Protein AF-A0A939WVL5-F1 (afdb_monomer_lite)

Foldseek 3Di:
DVLLLVVLLLVLLLVLLVQLLVVLLVCLLVDPDDCPCNVVSVVSNVVSSVVSSVVSVVPDDDPLVVLVVLCVVVVVVCLSNCCPPPPSVVPDDPPDPRPPPPPPVVVSVVSSVVSVVSNVCSVPPDSVVSVPDPPPDPPPLVVLLVVVVVVLVVCVVVVLDDVVVSVVLVVQSVVLVVPQDPVCNPVSVVSSVVSVVVSVVVSVVSVVVVVVVVVVVVVVVVCVVDPVSVVVVVVVVVVVVVVPDPDPPDDDDDPDDDDDDDDDFDDDDPPPDGPPDPPPPPDDPPPPDPPPPPVVPCPDPDPDPDDDDPDPDDDDDDDDDDDDDDDDDDDDDDDDDDDPPPDDDDDPVCPVVVVVVVVVVVPDD

Sequence (365 aa):
MRALAVEGLLIGGLCGCFVSAATVLALRALLHPAPAWTPVALALIPLASLTGALLALRRTPSRGACAALTEDATHAGGLLLVEGLPGADAWKRPAPVAAEVPVKIRRHLLKSVFALVALVVAFIVPASWFASAAPSVPRAFPDITADIRNEIEDIREEESLEPETIEELAEELKRIEAAADPSDPGTAIDAAERLRERVAALLELNSETLKRVVQDSDALARIANDPEAAEEFQKMLDESCAGSCPNGEERPGEEGECEEQGEVPGAGAPDRGRGDAEMSWTDPSELGESKYDDSAKELKPGKNAEEGKLGESISQEDPTAKGEAAKRSAAAIGGRSAGTSIKRTVAPRHRGTVKRFFETERKQP

Secondary structure (DSSP, 8-state):
-HHHHHHHHHHHHHHHHHHHHHHHHHHHHHS-S-GGGHHHHHHHHHHHHHHHHHHHHHHSPPHHHHHHHHHHHHT-TTHHHHTTSTTGGG--------------HHHHHHHHHHHHHHHHHHHHS-GGGT-BTBSS----HHHHHHHHHHHHHHHHHTT-S-HHHHHHHHHHHHHHHHH--TT-HHHHHHHHHHHHHHHHHHHHHHHHHHHHHHHHHHHHHHHHH-HHHHHHHHHHHHHHHHTT-------------------------TTS--TTS----------S-----GGG------S-------------PPP------------------------PPPPGGGHHHHHHHHHHHTT--

Structure (mmCIF, N/CA/C/O backbone):
data_AF-A0A939WVL5-F1
#
_entry.id   AF-A0A939WVL5-F1
#
loop_
_atom_site.group_PDB
_atom_site.id
_atom_site.type_symbol
_atom_site.label_atom_id
_atom_site.label_alt_id
_atom_site.label_comp_id
_atom_site.label_asym_id
_atom_site.label_entity_id
_atom_site.label_seq_id
_atom_site.pdbx_PDB_ins_code
_atom_site.Cartn_x
_atom_site.Cartn_y
_atom_site.Cartn_z
_atom_site.occupancy
_atom_site.B_iso_or_equiv
_atom_site.auth_seq_id
_atom_site.auth_comp_id
_atom_site.auth_asym_id
_atom_site.auth_atom_id
_atom_site.pdbx_PDB_model_num
ATOM 1 N N . MET A 1 1 ? 33.461 0.597 -36.267 1.00 67.69 1 MET A N 1
ATOM 2 C CA . MET A 1 1 ? 33.456 1.241 -34.927 1.00 67.69 1 MET A CA 1
ATOM 3 C C . MET A 1 1 ? 32.129 1.917 -34.591 1.00 67.69 1 MET A C 1
ATOM 5 O O . MET A 1 1 ? 31.544 1.528 -33.593 1.00 67.69 1 MET A O 1
ATOM 9 N N . ARG A 1 2 ? 31.600 2.848 -35.409 1.00 77.88 2 ARG A N 1
ATOM 10 C CA . ARG A 1 2 ? 30.301 3.507 -35.130 1.00 77.88 2 ARG A CA 1
ATOM 11 C C . ARG A 1 2 ? 29.142 2.516 -34.928 1.00 77.88 2 ARG A C 1
ATOM 13 O O . ARG A 1 2 ? 28.414 2.649 -33.958 1.00 77.88 2 ARG A O 1
ATOM 20 N N . ALA A 1 3 ? 29.038 1.479 -35.764 1.00 76.94 3 ALA A N 1
ATOM 21 C CA . ALA A 1 3 ? 27.996 0.453 -35.631 1.00 76.94 3 ALA A CA 1
ATOM 22 C C . ALA A 1 3 ? 28.065 -0.335 -34.304 1.00 76.94 3 ALA A C 1
ATOM 24 O O . ALA A 1 3 ? 27.040 -0.526 -33.663 1.00 76.94 3 ALA A O 1
ATOM 25 N N . LEU A 1 4 ? 29.267 -0.717 -33.847 1.00 75.25 4 LEU A N 1
ATOM 26 C CA . LEU A 1 4 ? 29.460 -1.428 -32.571 1.00 75.25 4 LEU A CA 1
ATOM 27 C C . LEU A 1 4 ? 29.152 -0.539 -31.360 1.00 75.25 4 LEU A C 1
ATOM 29 O O . LEU A 1 4 ? 28.596 -1.010 -30.373 1.00 75.25 4 LEU A O 1
ATOM 33 N N . ALA A 1 5 ? 29.478 0.754 -31.442 1.00 77.62 5 ALA A N 1
ATOM 34 C CA . ALA A 1 5 ? 29.109 1.716 -30.407 1.00 77.62 5 ALA A CA 1
ATOM 35 C C . ALA A 1 5 ? 27.584 1.904 -30.333 1.00 77.62 5 ALA A C 1
ATOM 37 O O . ALA A 1 5 ? 27.029 1.941 -29.239 1.00 77.62 5 ALA A O 1
ATOM 38 N N . VAL A 1 6 ? 26.902 1.959 -31.485 1.00 83.88 6 VAL A N 1
ATOM 39 C CA . VAL A 1 6 ? 25.432 2.016 -31.558 1.00 83.88 6 VAL A CA 1
ATOM 40 C C . VAL A 1 6 ? 24.806 0.743 -30.985 1.00 83.88 6 VAL A C 1
ATOM 42 O O . VAL A 1 6 ? 23.865 0.829 -30.204 1.00 83.88 6 VAL A O 1
ATOM 45 N N . GLU A 1 7 ? 25.341 -0.436 -31.305 1.00 83.31 7 GLU A N 1
ATOM 46 C CA . GLU A 1 7 ? 24.845 -1.700 -30.751 1.00 83.31 7 GLU A CA 1
ATOM 47 C C . GLU A 1 7 ? 25.050 -1.779 -29.230 1.00 83.31 7 GLU A C 1
ATOM 49 O O . GLU A 1 7 ? 24.129 -2.145 -28.499 1.00 83.31 7 GLU A O 1
ATOM 54 N N . GLY A 1 8 ? 26.216 -1.354 -28.737 1.00 81.56 8 GLY A N 1
ATOM 55 C CA . GLY A 1 8 ? 26.500 -1.255 -27.305 1.00 81.56 8 GLY A CA 1
ATOM 56 C C . GLY A 1 8 ? 25.570 -0.292 -26.570 1.00 81.56 8 GLY A C 1
ATOM 57 O O . GLY A 1 8 ? 25.082 -0.617 -25.489 1.00 81.56 8 GLY A O 1
ATOM 58 N N . LEU A 1 9 ? 25.275 0.860 -27.178 1.00 83.94 9 LEU A N 1
ATOM 59 C CA . LEU A 1 9 ? 24.324 1.837 -26.649 1.00 83.94 9 LEU A CA 1
ATOM 60 C C . LEU A 1 9 ? 22.905 1.253 -26.577 1.00 83.94 9 LEU A C 1
ATOM 62 O O . LEU A 1 9 ? 22.235 1.397 -25.557 1.00 83.94 9 LEU A O 1
ATOM 66 N N . LEU A 1 10 ? 22.464 0.543 -27.622 1.00 86.25 10 LEU A N 1
ATOM 67 C CA . LEU A 1 10 ? 21.150 -0.105 -27.654 1.00 86.25 10 LEU A CA 1
ATOM 68 C C . LEU A 1 10 ? 21.029 -1.203 -26.591 1.00 86.25 10 LEU A C 1
ATOM 70 O O . LEU A 1 10 ? 20.026 -1.263 -25.885 1.00 86.25 10 LEU A O 1
ATOM 74 N N . ILE A 1 11 ? 22.042 -2.062 -26.450 1.00 86.88 11 ILE A N 1
ATOM 75 C CA . ILE A 1 11 ? 22.041 -3.132 -25.441 1.00 86.88 11 ILE A CA 1
ATOM 76 C C . ILE A 1 11 ? 22.099 -2.545 -24.023 1.00 86.88 11 ILE A C 1
ATOM 78 O O . ILE A 1 11 ? 21.359 -2.996 -23.150 1.00 86.88 11 ILE A O 1
ATOM 82 N N . GLY A 1 12 ? 22.925 -1.521 -23.795 1.00 83.06 12 GLY A N 1
ATOM 83 C CA . GLY A 1 12 ? 23.000 -0.825 -22.509 1.00 83.06 12 GLY A CA 1
ATOM 84 C C . GLY A 1 12 ? 21.674 -0.169 -22.123 1.00 83.06 12 GLY A C 1
ATOM 85 O O . GLY A 1 12 ? 21.202 -0.351 -21.001 1.00 83.06 12 GLY A O 1
ATOM 86 N N . GLY A 1 13 ? 21.027 0.517 -23.070 1.00 84.25 13 GLY A N 1
ATOM 87 C CA . GLY A 1 13 ? 19.715 1.128 -22.862 1.00 84.25 13 GLY A CA 1
ATOM 88 C C . GLY A 1 13 ? 18.621 0.110 -22.545 1.00 84.25 13 GLY A C 1
ATOM 89 O O . GLY A 1 13 ? 17.826 0.338 -21.638 1.00 84.25 13 GLY A O 1
ATOM 90 N N . LEU A 1 14 ? 18.624 -1.051 -23.212 1.00 88.94 14 LEU A N 1
ATOM 91 C CA . LEU A 1 14 ? 17.709 -2.157 -22.905 1.00 88.94 14 LEU A CA 1
ATOM 92 C C . LEU A 1 14 ? 17.835 -2.624 -21.454 1.00 88.94 14 LEU A C 1
ATOM 94 O O . LEU A 1 14 ? 16.835 -2.692 -20.741 1.00 88.94 14 LEU A O 1
ATOM 98 N N . CYS A 1 15 ? 19.059 -2.932 -21.019 1.00 87.69 15 CYS A N 1
ATOM 99 C CA . CYS A 1 15 ? 19.322 -3.345 -19.643 1.00 87.69 15 CYS A CA 1
ATOM 100 C C . CYS A 1 15 ? 18.926 -2.244 -18.650 1.00 87.69 15 CYS A C 1
ATOM 102 O O . CYS A 1 15 ? 18.311 -2.543 -17.630 1.00 87.69 15 CYS A O 1
ATOM 104 N N . GLY A 1 16 ? 19.211 -0.981 -18.981 1.00 84.62 16 GLY A N 1
ATOM 105 C CA . GLY A 1 16 ? 18.796 0.183 -18.199 1.00 84.62 16 GLY A CA 1
ATOM 106 C C . GLY A 1 16 ? 17.287 0.245 -17.990 1.00 84.62 16 GLY A C 1
ATOM 107 O O . GLY A 1 16 ? 16.841 0.331 -16.853 1.00 84.62 16 GLY A O 1
ATOM 108 N N . CYS A 1 17 ? 16.493 0.115 -19.057 1.00 88.56 17 CYS A N 1
ATOM 109 C CA . CYS A 1 17 ? 15.031 0.120 -18.962 1.00 88.56 17 CYS A CA 1
ATOM 110 C C . CYS A 1 17 ? 14.493 -0.996 -18.054 1.00 88.56 17 CYS A C 1
ATOM 112 O O . CYS A 1 17 ? 13.604 -0.736 -17.248 1.00 88.56 17 CYS A O 1
ATOM 114 N N . PHE A 1 18 ? 15.037 -2.217 -18.141 1.00 89.31 18 PHE A N 1
ATOM 115 C CA . PHE A 1 18 ? 14.617 -3.324 -17.271 1.00 89.31 18 PHE A CA 1
ATOM 116 C C . PHE A 1 18 ? 14.976 -3.086 -15.803 1.00 89.31 18 PHE A C 1
ATOM 118 O O . PHE A 1 18 ? 14.138 -3.301 -14.929 1.00 89.31 18 PHE A O 1
ATOM 125 N N . VAL A 1 19 ? 16.198 -2.621 -15.528 1.00 87.50 19 VAL A N 1
ATOM 126 C CA . VAL A 1 19 ? 16.646 -2.317 -14.161 1.00 87.50 19 VAL A CA 1
ATOM 127 C C . VAL A 1 19 ? 15.842 -1.159 -13.573 1.00 87.50 19 VAL A C 1
ATOM 129 O O . VAL A 1 19 ? 15.416 -1.243 -12.422 1.00 87.50 19 VAL A O 1
ATOM 132 N N . SER A 1 20 ? 15.568 -0.114 -14.355 1.00 84.88 20 SER A N 1
ATOM 133 C CA . SER A 1 20 ? 14.712 0.997 -13.938 1.00 84.88 20 SER A CA 1
ATOM 134 C C . SER A 1 20 ? 13.284 0.534 -13.667 1.00 84.88 20 SER A C 1
ATOM 136 O O . SER A 1 20 ? 12.752 0.848 -12.609 1.00 84.88 20 SER A O 1
ATOM 138 N N . ALA A 1 21 ? 12.678 -0.259 -14.556 1.00 90.25 21 ALA A N 1
ATOM 139 C CA . ALA A 1 21 ? 11.331 -0.793 -14.351 1.00 90.25 21 ALA A CA 1
ATOM 140 C C . ALA A 1 21 ? 11.245 -1.664 -13.084 1.00 90.25 21 ALA A C 1
ATOM 142 O O . ALA A 1 21 ? 10.346 -1.473 -12.268 1.00 90.25 21 ALA A O 1
ATOM 143 N N . ALA A 1 22 ? 12.210 -2.567 -12.874 1.00 90.00 22 ALA A N 1
ATOM 144 C CA . ALA A 1 22 ? 12.272 -3.409 -11.680 1.00 90.00 22 ALA A CA 1
ATOM 145 C C . ALA A 1 22 ? 12.462 -2.584 -10.397 1.00 90.00 22 ALA A C 1
ATOM 147 O O . ALA A 1 22 ? 11.774 -2.820 -9.408 1.00 90.00 22 ALA A O 1
ATOM 148 N N . THR A 1 23 ? 13.344 -1.581 -10.429 1.00 87.50 23 THR A N 1
ATOM 149 C CA . THR A 1 23 ? 13.567 -0.657 -9.306 1.00 87.50 23 THR A CA 1
ATOM 150 C C . THR A 1 23 ? 12.305 0.146 -8.985 1.00 87.50 23 THR A C 1
ATOM 152 O O . THR A 1 23 ? 11.956 0.276 -7.816 1.00 87.50 23 THR A O 1
ATOM 155 N N . VAL A 1 24 ? 11.584 0.637 -10.002 1.00 87.44 24 VAL A N 1
ATOM 156 C CA . VAL A 1 24 ? 10.312 1.359 -9.818 1.00 87.44 24 VAL A CA 1
ATOM 157 C C . VAL A 1 24 ? 9.273 0.469 -9.147 1.00 87.44 24 VAL A C 1
ATOM 159 O O . VAL A 1 24 ? 8.624 0.904 -8.200 1.00 87.44 24 VAL A O 1
ATOM 162 N N . LEU A 1 25 ? 9.131 -0.776 -9.606 1.00 88.69 25 LEU A N 1
ATOM 163 C CA . LEU A 1 25 ? 8.199 -1.736 -9.018 1.00 88.69 25 LEU A CA 1
ATOM 164 C C . LEU A 1 25 ? 8.575 -2.088 -7.573 1.00 88.69 25 LEU A C 1
ATOM 166 O O . LEU A 1 25 ? 7.706 -2.092 -6.706 1.00 88.69 25 LEU A O 1
ATOM 170 N N . ALA A 1 26 ? 9.861 -2.322 -7.296 1.00 88.00 26 ALA A N 1
ATOM 171 C CA . ALA A 1 26 ? 10.348 -2.635 -5.954 1.00 88.00 26 ALA A CA 1
ATOM 172 C C . ALA A 1 26 ? 10.142 -1.468 -4.977 1.00 88.00 26 ALA A C 1
ATOM 174 O O . ALA A 1 26 ? 9.634 -1.671 -3.878 1.00 88.00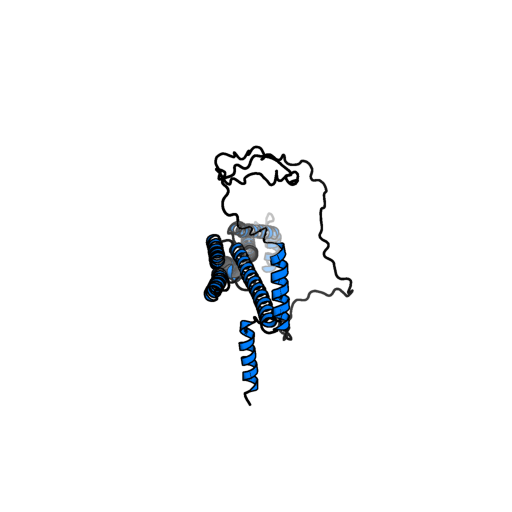 26 ALA A O 1
ATOM 175 N N . LEU A 1 27 ? 10.476 -0.239 -5.382 1.00 84.94 27 LEU A N 1
ATOM 176 C CA . LEU A 1 27 ? 10.256 0.951 -4.555 1.00 84.94 27 LEU A CA 1
ATOM 177 C C . LEU A 1 27 ? 8.765 1.195 -4.308 1.00 84.94 27 LEU A C 1
ATOM 179 O O . LEU A 1 27 ? 8.391 1.506 -3.185 1.00 84.94 27 LEU A O 1
ATOM 183 N N . ARG A 1 28 ? 7.902 0.984 -5.311 1.00 82.38 28 ARG A N 1
ATOM 184 C CA . ARG A 1 28 ? 6.439 1.053 -5.133 1.00 82.38 28 ARG A CA 1
ATOM 185 C C . ARG A 1 28 ? 5.908 0.015 -4.154 1.00 82.38 28 ARG A C 1
ATOM 187 O O . ARG A 1 28 ? 5.006 0.325 -3.384 1.00 82.38 28 ARG A O 1
ATOM 194 N N . ALA A 1 29 ? 6.452 -1.197 -4.195 1.00 84.25 29 ALA A N 1
ATOM 195 C CA . ALA A 1 29 ? 6.060 -2.260 -3.280 1.00 84.25 29 ALA A CA 1
ATOM 196 C C . ALA A 1 29 ? 6.503 -1.975 -1.835 1.00 84.25 29 ALA A C 1
ATOM 198 O O . ALA A 1 29 ? 5.796 -2.343 -0.905 1.00 84.25 29 ALA A O 1
ATOM 199 N N . LEU A 1 30 ? 7.652 -1.317 -1.644 1.00 84.94 30 LEU A N 1
ATOM 200 C CA . LEU A 1 30 ? 8.254 -1.103 -0.322 1.00 84.94 30 LEU A CA 1
ATOM 201 C C . LEU A 1 30 ? 7.900 0.244 0.329 1.00 84.94 30 LEU A C 1
ATOM 203 O O . LEU A 1 30 ? 7.921 0.343 1.551 1.00 84.94 30 LEU A O 1
ATOM 207 N N . LEU A 1 31 ? 7.615 1.287 -0.455 1.00 80.69 31 LEU A N 1
ATOM 208 C CA . LEU A 1 31 ? 7.465 2.665 0.023 1.00 80.69 31 LEU A CA 1
ATOM 209 C C . LEU A 1 31 ? 6.158 3.267 -0.528 1.00 80.69 31 LEU A C 1
ATOM 211 O O . LEU A 1 31 ? 6.122 3.822 -1.629 1.00 80.69 31 LEU A O 1
ATOM 215 N N . HIS A 1 32 ? 5.064 3.146 0.229 1.00 72.06 32 HIS A N 1
ATOM 216 C CA . HIS A 1 32 ? 3.826 3.905 -0.003 1.00 72.06 32 HIS A CA 1
ATOM 217 C C . HIS A 1 32 ? 3.930 5.305 0.636 1.00 72.06 32 HIS A C 1
ATOM 219 O O . HIS A 1 32 ? 4.347 5.390 1.786 1.00 72.06 32 HIS A O 1
ATOM 225 N N . PRO A 1 33 ? 3.439 6.386 0.003 1.00 65.19 33 PRO A N 1
ATOM 226 C CA . PRO A 1 33 ? 3.586 6.808 -1.389 1.00 65.19 33 PRO A CA 1
ATOM 227 C C . PRO A 1 33 ? 4.559 8.010 -1.496 1.00 65.19 33 PRO A C 1
ATOM 229 O O . PRO A 1 33 ? 4.562 8.868 -0.627 1.00 65.19 33 PRO A O 1
ATOM 232 N N . ALA A 1 34 ? 5.336 8.155 -2.579 1.00 57.66 34 ALA A N 1
ATOM 233 C CA . ALA A 1 34 ? 5.736 9.489 -3.074 1.00 57.66 34 ALA A CA 1
ATOM 234 C C . ALA A 1 34 ? 6.498 9.447 -4.415 1.00 57.66 34 ALA A C 1
ATOM 236 O O . ALA A 1 34 ? 7.326 8.566 -4.635 1.00 57.66 34 ALA A O 1
ATOM 237 N N . PRO A 1 35 ? 6.307 10.459 -5.283 1.00 66.81 35 PRO A N 1
ATOM 238 C CA . PRO A 1 35 ? 6.952 10.604 -6.594 1.00 66.81 35 PRO A CA 1
ATOM 239 C C . PRO A 1 35 ? 8.454 10.944 -6.550 1.00 66.81 35 PRO A C 1
ATOM 241 O O . PRO A 1 35 ? 9.099 10.950 -7.600 1.00 66.81 35 PRO A O 1
ATOM 244 N N . ALA A 1 36 ? 9.032 11.216 -5.374 1.00 80.75 36 ALA A N 1
ATOM 245 C CA . ALA A 1 36 ? 10.383 11.774 -5.240 1.00 80.75 36 ALA A CA 1
ATOM 246 C C . ALA A 1 36 ? 11.500 10.879 -5.812 1.00 80.75 36 ALA A C 1
ATOM 248 O O . ALA A 1 36 ? 12.524 11.380 -6.270 1.00 80.75 36 ALA A O 1
ATOM 249 N N . TRP A 1 37 ? 11.302 9.559 -5.842 1.00 80.81 37 TRP A N 1
ATOM 250 C CA . TRP A 1 37 ? 12.297 8.607 -6.347 1.00 80.81 37 TRP A CA 1
ATOM 251 C C . TRP A 1 37 ? 12.134 8.265 -7.837 1.00 80.81 37 TRP A C 1
ATOM 253 O O . TRP A 1 37 ? 13.024 7.652 -8.429 1.00 80.81 37 TRP A O 1
ATOM 263 N N . THR A 1 38 ? 11.046 8.697 -8.485 1.00 81.38 38 THR A N 1
ATOM 264 C CA . THR A 1 38 ? 10.855 8.508 -9.935 1.00 81.38 38 THR A CA 1
ATOM 265 C C . THR A 1 38 ? 11.968 9.125 -10.800 1.00 81.38 38 THR A C 1
ATOM 267 O O . THR A 1 38 ? 12.438 8.422 -11.701 1.00 81.38 38 THR A O 1
ATOM 270 N N . PRO A 1 39 ? 12.487 10.349 -10.539 1.00 85.88 39 PRO A N 1
ATOM 271 C CA . PRO A 1 39 ? 13.618 10.873 -11.307 1.00 85.88 39 PRO A CA 1
ATOM 272 C C . PRO A 1 39 ? 14.902 10.066 -11.080 1.00 85.88 39 PRO A C 1
ATOM 274 O O . PRO A 1 39 ? 15.666 9.864 -12.021 1.00 85.88 39 PRO A O 1
ATOM 277 N N . VAL A 1 40 ? 15.120 9.547 -9.864 1.00 86.56 40 VAL A N 1
ATOM 278 C CA . VAL A 1 40 ? 16.294 8.719 -9.537 1.00 86.56 40 VAL A CA 1
ATOM 279 C C . VAL A 1 40 ? 16.264 7.414 -10.332 1.00 86.56 40 VAL A C 1
ATOM 281 O O . VAL A 1 40 ? 17.264 7.037 -10.940 1.00 86.56 40 VAL A O 1
ATOM 284 N N . ALA A 1 41 ? 15.105 6.755 -10.406 1.00 84.12 41 ALA A N 1
ATOM 285 C CA . ALA A 1 41 ? 14.953 5.534 -11.191 1.00 84.12 41 ALA A CA 1
ATOM 286 C C . ALA A 1 41 ? 15.127 5.774 -12.704 1.00 84.12 41 ALA A C 1
ATOM 288 O O . ALA A 1 41 ? 15.702 4.932 -13.399 1.00 84.12 41 ALA A O 1
ATOM 289 N N . LEU A 1 42 ? 14.683 6.927 -13.222 1.00 85.88 42 LEU A N 1
ATOM 290 C CA . LEU A 1 42 ? 14.880 7.314 -14.625 1.00 85.88 42 LEU A CA 1
ATOM 291 C C . LEU A 1 42 ? 16.342 7.657 -14.948 1.00 85.88 42 LEU A C 1
ATOM 293 O O . LEU A 1 42 ? 16.804 7.357 -16.049 1.00 85.88 42 LEU A O 1
ATOM 297 N N . ALA A 1 43 ? 17.097 8.212 -13.995 1.00 89.06 43 ALA A N 1
ATOM 298 C CA . ALA A 1 43 ? 18.518 8.525 -14.167 1.00 89.06 43 ALA A CA 1
ATOM 299 C C . ALA A 1 43 ? 19.405 7.277 -14.370 1.00 89.06 43 ALA A C 1
ATOM 301 O O . ALA A 1 43 ? 20.493 7.377 -14.944 1.00 89.06 43 ALA A O 1
ATOM 302 N N . LEU A 1 44 ? 18.936 6.084 -13.981 1.00 83.19 44 LEU A N 1
ATOM 303 C CA . LEU A 1 44 ? 19.651 4.822 -14.218 1.00 83.19 44 LEU A CA 1
ATOM 304 C C . LEU A 1 44 ? 19.708 4.433 -15.707 1.00 83.19 44 LEU A C 1
ATOM 306 O O . LEU A 1 44 ? 20.661 3.775 -16.128 1.00 83.19 44 LEU A O 1
ATOM 310 N N . ILE A 1 45 ? 18.747 4.874 -16.528 1.00 84.88 45 ILE A N 1
ATOM 311 C CA . ILE A 1 45 ? 18.681 4.548 -17.963 1.00 84.88 45 ILE A CA 1
ATOM 312 C C . ILE A 1 45 ? 19.872 5.135 -18.748 1.00 84.88 45 ILE A C 1
ATOM 314 O O . ILE A 1 45 ? 20.577 4.365 -19.416 1.00 84.88 45 ILE A O 1
ATOM 318 N N . PRO A 1 46 ? 20.160 6.456 -18.701 1.00 87.06 46 PRO A N 1
ATOM 319 C CA . PRO A 1 46 ? 21.317 7.012 -19.402 1.00 87.06 46 PRO A CA 1
ATOM 320 C C . PRO A 1 46 ? 22.641 6.484 -18.836 1.00 87.06 46 PRO A C 1
ATOM 322 O O . PRO A 1 46 ? 23.576 6.265 -19.606 1.00 87.06 46 PRO A O 1
ATOM 325 N N . LEU A 1 47 ? 22.716 6.195 -17.531 1.00 89.69 47 LEU A N 1
ATOM 326 C CA . LEU A 1 47 ? 23.913 5.626 -16.905 1.00 89.69 47 LEU A CA 1
ATOM 327 C C . LEU A 1 47 ? 24.216 4.209 -17.426 1.00 89.69 47 LEU A C 1
ATOM 329 O O . LEU A 1 47 ? 25.352 3.905 -17.802 1.00 89.69 47 LEU A O 1
ATOM 333 N N . ALA A 1 48 ? 23.199 3.350 -17.521 1.00 82.69 48 ALA A N 1
ATOM 334 C CA . ALA A 1 48 ? 23.311 2.015 -18.113 1.00 82.69 48 ALA A CA 1
ATOM 335 C C . ALA A 1 48 ? 23.642 2.069 -19.619 1.00 82.69 48 ALA A C 1
ATOM 337 O O . ALA A 1 48 ? 24.448 1.285 -20.123 1.00 82.69 48 ALA A O 1
ATOM 338 N N . SER A 1 49 ? 23.074 3.039 -20.340 1.00 81.06 49 SER A N 1
ATOM 339 C CA . SER A 1 49 ? 23.350 3.248 -21.769 1.00 81.06 49 SER A CA 1
ATOM 340 C C . SER A 1 49 ? 24.802 3.670 -22.011 1.00 81.06 49 SER A C 1
ATOM 342 O O . SER A 1 49 ? 25.477 3.121 -22.885 1.00 81.06 49 SER A O 1
ATOM 344 N N . LEU A 1 50 ? 25.310 4.608 -21.204 1.00 87.75 50 LEU A N 1
ATOM 345 C CA . LEU A 1 50 ? 26.685 5.099 -21.286 1.00 87.75 50 LEU A CA 1
ATOM 346 C C . LEU A 1 50 ? 27.697 4.009 -20.913 1.00 87.75 50 LEU A C 1
ATOM 348 O O . LEU A 1 50 ? 28.687 3.820 -21.619 1.00 87.75 50 LEU A O 1
ATOM 352 N N . THR A 1 51 ? 27.445 3.256 -19.839 1.00 85.69 51 THR A N 1
ATOM 353 C CA . THR A 1 51 ? 28.317 2.141 -19.429 1.00 85.69 51 THR A CA 1
ATOM 354 C C . THR A 1 51 ? 28.341 1.027 -20.475 1.00 85.69 51 THR A C 1
ATOM 356 O O . THR A 1 51 ? 29.420 0.529 -20.804 1.00 85.69 51 THR A O 1
ATOM 359 N N . GLY A 1 52 ? 27.195 0.695 -21.079 1.00 80.56 52 GLY A N 1
ATOM 360 C CA . GLY A 1 52 ? 27.113 -0.232 -22.211 1.00 80.56 52 GLY A CA 1
ATOM 361 C C . GLY A 1 52 ? 27.924 0.235 -23.423 1.00 80.56 52 GLY A C 1
ATOM 362 O O . GLY A 1 52 ? 28.694 -0.546 -23.988 1.00 80.56 52 GLY A O 1
ATOM 363 N N . ALA A 1 53 ? 27.836 1.520 -23.777 1.00 83.06 53 ALA A N 1
ATOM 364 C CA . ALA A 1 53 ? 28.625 2.104 -24.860 1.00 83.06 53 ALA A CA 1
ATOM 365 C C . ALA A 1 53 ? 30.138 2.066 -24.569 1.00 83.06 53 ALA A C 1
ATOM 367 O O . ALA A 1 53 ? 30.921 1.672 -25.433 1.00 83.06 53 ALA A O 1
ATOM 368 N N . LEU A 1 54 ? 30.561 2.405 -23.346 1.00 88.56 54 LEU A N 1
ATOM 369 C CA . LEU A 1 54 ? 31.969 2.358 -22.937 1.00 88.56 54 LEU A CA 1
ATOM 370 C C . LEU A 1 54 ? 32.529 0.929 -22.934 1.00 88.56 54 LEU A C 1
ATOM 372 O O . LEU A 1 54 ? 33.649 0.705 -23.394 1.00 88.56 54 LEU A O 1
ATOM 376 N N . LEU A 1 55 ? 31.761 -0.052 -22.454 1.00 87.62 55 LEU A N 1
ATOM 377 C CA . LEU A 1 55 ? 32.163 -1.460 -22.488 1.00 87.62 55 LEU A CA 1
ATOM 378 C C . LEU A 1 55 ? 32.243 -1.992 -23.920 1.00 87.62 55 LEU A C 1
ATOM 380 O O . LEU A 1 55 ? 33.175 -2.730 -24.236 1.00 87.62 55 LEU A O 1
ATOM 384 N N . ALA A 1 56 ? 31.319 -1.594 -24.795 1.00 83.19 56 ALA A N 1
ATOM 385 C CA . ALA A 1 56 ? 31.376 -1.946 -26.208 1.00 83.19 56 ALA A CA 1
ATOM 386 C C . ALA A 1 56 ? 32.614 -1.344 -26.882 1.00 83.19 56 ALA A C 1
ATOM 388 O O . ALA A 1 56 ? 33.319 -2.064 -27.581 1.00 83.19 56 ALA A O 1
ATOM 389 N N . LEU A 1 57 ? 32.936 -0.076 -26.600 1.00 86.00 57 LEU A N 1
ATOM 390 C CA . LEU A 1 57 ? 34.162 0.582 -27.068 1.00 86.00 57 LEU A CA 1
ATOM 391 C C . LEU A 1 57 ? 35.431 -0.107 -26.552 1.00 86.00 57 LEU A C 1
ATOM 393 O O . LEU A 1 57 ? 36.405 -0.222 -27.285 1.00 86.00 57 LEU A O 1
ATOM 397 N N . ARG A 1 58 ? 35.427 -0.613 -25.313 1.00 90.25 58 ARG A N 1
ATOM 398 C CA . ARG A 1 58 ? 36.560 -1.383 -24.768 1.00 90.25 58 ARG A CA 1
ATOM 399 C C . ARG A 1 58 ? 36.686 -2.780 -25.368 1.00 90.25 58 ARG A C 1
ATOM 401 O O . ARG A 1 58 ? 37.790 -3.304 -25.448 1.00 90.25 58 ARG A O 1
ATOM 408 N N . ARG A 1 59 ? 35.568 -3.388 -25.768 1.00 86.00 59 ARG A N 1
ATOM 409 C CA . ARG A 1 59 ? 35.528 -4.717 -26.392 1.00 86.00 59 ARG A CA 1
ATOM 410 C C . ARG A 1 59 ? 35.657 -4.676 -27.910 1.00 86.00 59 ARG A C 1
ATOM 412 O O . ARG A 1 59 ? 35.719 -5.743 -28.517 1.00 86.00 59 ARG A O 1
ATOM 419 N N . THR A 1 60 ? 35.688 -3.498 -28.543 1.00 82.88 60 THR A N 1
ATOM 420 C CA . THR A 1 60 ? 35.889 -3.447 -29.991 1.00 82.88 60 THR A CA 1
ATOM 421 C C . THR A 1 60 ? 37.276 -3.993 -30.322 1.00 82.88 60 THR A C 1
ATOM 423 O O . THR A 1 60 ? 38.257 -3.452 -29.804 1.00 82.88 60 THR A O 1
ATOM 426 N N . PRO A 1 61 ? 37.381 -5.028 -31.177 1.00 86.19 61 PRO A N 1
ATOM 427 C CA . PRO A 1 61 ? 38.673 -5.515 -31.630 1.00 86.19 61 PRO A CA 1
ATOM 428 C C . PRO A 1 61 ? 39.454 -4.371 -32.277 1.00 86.19 61 PRO A C 1
ATOM 430 O O . PRO A 1 61 ? 38.869 -3.460 -32.878 1.00 86.19 61 PRO A O 1
ATOM 433 N N . SER A 1 62 ? 40.782 -4.419 -32.175 1.00 89.06 62 SER A N 1
ATOM 434 C CA . SER A 1 62 ? 41.634 -3.488 -32.912 1.00 89.06 62 SER A CA 1
ATOM 435 C C . SER A 1 62 ? 41.326 -3.579 -34.413 1.00 89.06 62 SER A C 1
ATOM 437 O O . SER A 1 62 ? 40.869 -4.611 -34.910 1.00 89.06 62 SER A O 1
ATOM 439 N N . ARG A 1 63 ? 41.582 -2.500 -35.166 1.00 82.88 63 ARG A N 1
ATOM 440 C CA . ARG A 1 63 ? 41.346 -2.488 -36.623 1.00 82.88 63 ARG A CA 1
ATOM 441 C C . ARG A 1 63 ? 42.015 -3.675 -37.327 1.00 82.88 63 ARG A C 1
ATOM 443 O O . ARG A 1 63 ? 41.400 -4.256 -38.211 1.00 82.88 63 ARG A O 1
ATOM 450 N N . GLY A 1 64 ? 43.208 -4.068 -36.875 1.00 86.31 64 GLY A N 1
ATOM 451 C CA . GLY A 1 64 ? 43.923 -5.237 -37.391 1.00 86.31 64 GLY A CA 1
ATOM 452 C C . GLY A 1 64 ? 43.207 -6.562 -37.123 1.00 86.31 64 GLY A C 1
ATOM 453 O O . GLY A 1 64 ? 43.138 -7.396 -38.015 1.00 86.31 64 GLY A O 1
ATOM 454 N N . ALA A 1 65 ? 42.601 -6.745 -35.945 1.00 88.50 65 ALA A N 1
ATOM 455 C CA . ALA A 1 65 ? 41.816 -7.945 -35.651 1.00 88.50 65 ALA A CA 1
ATOM 456 C C . ALA A 1 65 ? 40.541 -8.025 -36.510 1.00 88.50 65 ALA A C 1
ATOM 458 O O . ALA A 1 65 ? 40.191 -9.095 -36.999 1.00 88.50 65 ALA A O 1
ATOM 459 N N . CYS A 1 66 ? 39.873 -6.892 -36.750 1.00 84.81 66 CYS A N 1
ATOM 460 C CA . CYS A 1 66 ? 38.743 -6.838 -37.680 1.00 84.81 66 CYS A CA 1
ATOM 461 C C . CYS A 1 66 ? 39.177 -7.153 -39.117 1.00 84.81 66 CYS A C 1
ATOM 463 O O . CYS A 1 66 ? 38.496 -7.920 -39.794 1.00 84.81 66 CYS A O 1
ATOM 465 N N . ALA A 1 67 ? 40.307 -6.599 -39.570 1.00 85.75 67 ALA A N 1
ATOM 466 C CA . ALA A 1 67 ? 40.865 -6.899 -40.886 1.00 85.75 67 ALA A CA 1
ATOM 467 C C . ALA A 1 67 ? 41.189 -8.396 -41.016 1.00 85.75 67 ALA A C 1
ATOM 469 O O . ALA A 1 67 ? 40.721 -9.019 -41.958 1.00 85.75 67 ALA A O 1
ATOM 470 N N . ALA A 1 68 ? 41.857 -8.995 -40.023 1.00 87.69 68 ALA A N 1
ATOM 471 C CA . ALA A 1 68 ? 42.169 -10.427 -39.992 1.00 87.69 68 ALA A CA 1
ATOM 472 C C . ALA A 1 68 ? 40.921 -11.328 -40.047 1.00 87.69 68 ALA A C 1
ATOM 474 O O . ALA A 1 68 ? 40.913 -12.328 -40.754 1.00 87.69 68 ALA A O 1
ATOM 475 N N . LEU A 1 69 ? 39.848 -10.978 -39.330 1.00 85.81 69 LEU A N 1
ATOM 476 C CA . LEU A 1 69 ? 38.593 -11.742 -39.368 1.00 85.81 69 LEU A CA 1
ATOM 477 C C . LEU A 1 69 ? 37.869 -11.614 -40.713 1.00 85.81 69 LEU A C 1
ATOM 479 O O . LEU A 1 69 ? 37.265 -12.569 -41.192 1.00 85.81 69 LEU A O 1
ATOM 483 N N . THR A 1 70 ? 37.915 -10.428 -41.322 1.00 85.00 70 THR A N 1
ATOM 484 C CA . THR A 1 70 ? 37.307 -10.193 -42.641 1.00 85.00 70 THR A CA 1
ATOM 485 C C . THR A 1 70 ? 38.092 -10.928 -43.727 1.00 85.00 70 THR A C 1
ATOM 487 O O . THR A 1 70 ? 37.510 -11.493 -44.649 1.00 85.00 70 THR A O 1
ATOM 490 N N . GLU A 1 71 ? 39.412 -10.958 -43.580 1.00 88.06 71 GLU A N 1
ATOM 491 C CA . GLU A 1 71 ? 40.356 -11.683 -44.422 1.00 88.06 71 GLU A CA 1
ATOM 492 C C . GLU A 1 71 ? 40.086 -13.192 -44.402 1.00 88.06 71 GLU A C 1
ATOM 494 O O . GLU A 1 71 ? 39.947 -13.803 -45.459 1.00 88.06 71 GLU A O 1
ATOM 499 N N . ASP A 1 72 ? 39.910 -13.772 -43.211 1.00 86.31 72 ASP A N 1
ATOM 500 C CA . ASP A 1 72 ? 39.550 -15.185 -43.036 1.00 86.31 72 ASP A CA 1
ATOM 501 C C . ASP A 1 72 ? 38.197 -15.518 -43.687 1.00 86.31 72 ASP A C 1
ATOM 503 O O . ASP A 1 72 ? 38.081 -16.480 -44.443 1.00 86.31 72 ASP A O 1
ATOM 507 N N . ALA A 1 73 ? 37.187 -14.664 -43.485 1.00 84.00 73 ALA A N 1
ATOM 508 C CA . ALA A 1 73 ? 35.844 -14.872 -44.027 1.00 84.00 73 ALA A CA 1
ATOM 509 C C . ALA A 1 73 ? 35.748 -14.706 -45.555 1.00 84.00 73 ALA A C 1
ATOM 511 O O . ALA A 1 73 ? 34.867 -15.291 -46.184 1.00 84.00 73 ALA A O 1
ATOM 512 N N . THR A 1 74 ? 36.609 -13.879 -46.153 1.00 83.62 74 THR A N 1
ATOM 513 C CA . THR A 1 74 ? 36.619 -13.613 -47.603 1.00 83.62 74 THR A CA 1
ATOM 514 C C . THR A 1 74 ? 37.685 -14.411 -48.352 1.00 83.62 74 THR A C 1
ATOM 516 O O . THR A 1 74 ? 37.703 -14.381 -49.582 1.00 83.62 74 THR A O 1
ATOM 519 N N . HIS A 1 75 ? 38.552 -15.132 -47.631 1.00 84.00 75 HIS A N 1
ATOM 520 C CA . HIS A 1 75 ? 39.712 -15.848 -48.165 1.00 84.00 75 HIS A CA 1
ATOM 521 C C . HIS A 1 75 ? 40.600 -14.976 -49.077 1.00 84.00 75 HIS A C 1
ATOM 523 O O . HIS A 1 75 ? 41.105 -15.449 -50.097 1.00 84.00 75 HIS A O 1
ATOM 529 N N . ALA A 1 76 ? 40.806 -13.700 -48.736 1.00 82.44 76 ALA A N 1
ATOM 530 C CA . ALA A 1 76 ? 41.499 -12.740 -49.604 1.00 82.44 76 ALA A CA 1
ATOM 531 C C . ALA A 1 76 ? 43.049 -12.885 -49.630 1.00 82.44 76 ALA A C 1
ATOM 533 O O . ALA A 1 76 ? 43.739 -12.085 -50.261 1.00 82.44 76 ALA A O 1
ATOM 534 N N . GLY A 1 77 ? 43.618 -13.927 -49.006 1.00 85.38 77 GLY A N 1
ATOM 535 C CA . GLY A 1 77 ? 45.050 -14.252 -49.042 1.00 85.38 77 GLY A CA 1
ATOM 536 C C . GLY A 1 77 ? 45.996 -13.289 -48.301 1.00 85.38 77 GLY A C 1
ATOM 537 O O . GLY A 1 77 ? 47.169 -13.207 -48.653 1.00 85.38 77 GLY A O 1
ATOM 538 N N . GLY A 1 78 ? 45.518 -12.560 -47.297 1.00 85.81 78 GLY A N 1
ATOM 539 C CA . GLY A 1 78 ? 46.260 -11.578 -46.496 1.00 85.81 78 GLY A CA 1
ATOM 540 C C . GLY A 1 78 ? 46.210 -10.142 -47.027 1.00 85.81 78 GLY A C 1
ATOM 541 O O . GLY A 1 78 ? 46.867 -9.268 -46.461 1.00 85.81 78 GLY A O 1
ATOM 542 N N . LEU A 1 79 ? 45.452 -9.869 -48.092 1.00 83.69 79 LEU A N 1
ATOM 543 C CA . LEU A 1 79 ? 45.441 -8.563 -48.760 1.00 83.69 79 LEU A CA 1
ATOM 544 C C . LEU A 1 79 ? 44.915 -7.429 -47.861 1.00 83.69 79 LEU A C 1
ATOM 546 O O . LEU A 1 79 ? 45.490 -6.341 -47.871 1.00 83.69 79 LEU A O 1
ATOM 550 N N . LEU A 1 80 ? 43.900 -7.679 -47.028 1.00 82.75 80 LEU A N 1
ATOM 551 C CA . LEU A 1 80 ? 43.324 -6.681 -46.114 1.00 82.75 80 LEU A CA 1
ATOM 552 C C . LEU A 1 80 ? 44.255 -6.341 -44.942 1.00 82.75 80 LEU A C 1
ATOM 554 O O . LEU A 1 80 ? 44.141 -5.276 -44.338 1.00 82.75 80 LEU A O 1
ATOM 558 N N . LEU A 1 81 ? 45.190 -7.232 -44.603 1.00 86.00 81 LEU A N 1
ATOM 559 C CA . LEU A 1 81 ? 46.206 -6.971 -43.578 1.00 86.00 81 LEU A CA 1
ATOM 560 C C . LEU A 1 81 ? 47.352 -6.102 -44.112 1.00 86.00 81 LEU A C 1
ATOM 562 O O . LEU A 1 81 ? 47.988 -5.388 -43.336 1.00 86.00 81 LEU A O 1
ATOM 566 N N . VAL A 1 82 ? 47.605 -6.155 -45.423 1.00 88.00 82 VAL A N 1
ATOM 567 C CA . VAL A 1 82 ? 48.703 -5.441 -46.093 1.00 88.00 82 VAL A CA 1
ATOM 568 C C . VAL A 1 82 ? 48.281 -4.054 -46.587 1.00 88.00 82 VAL A C 1
ATOM 570 O O . VAL A 1 82 ? 49.147 -3.211 -46.794 1.00 88.00 82 VAL A O 1
ATOM 573 N N . GLU A 1 83 ? 46.978 -3.766 -46.680 1.00 83.06 83 GLU A N 1
ATOM 574 C CA . GLU A 1 83 ? 46.423 -2.474 -47.132 1.00 83.06 83 GLU A CA 1
ATOM 575 C C . GLU A 1 83 ? 46.979 -1.251 -46.365 1.00 83.06 83 GLU A C 1
ATOM 577 O O . GLU A 1 83 ? 47.027 -0.148 -46.897 1.00 83.06 83 GLU A O 1
ATOM 582 N N . GLY A 1 84 ? 47.454 -1.432 -45.127 1.00 80.44 84 GLY A N 1
ATOM 583 C CA . GLY A 1 84 ? 48.070 -0.365 -44.329 1.00 80.44 84 GLY A CA 1
ATOM 584 C C . GLY A 1 84 ? 49.583 -0.171 -44.515 1.00 80.44 84 GLY A C 1
ATOM 585 O O . GLY A 1 84 ? 50.145 0.716 -43.871 1.00 80.44 84 GLY A O 1
ATOM 586 N N . LEU A 1 85 ? 50.262 -0.998 -45.318 1.00 87.88 85 LEU A N 1
ATOM 587 C CA . LEU A 1 85 ? 51.708 -0.909 -45.539 1.00 87.88 85 LEU A CA 1
ATOM 588 C C . LEU A 1 85 ? 52.043 0.010 -46.730 1.00 87.88 85 LEU A C 1
ATOM 590 O O . LEU A 1 85 ? 51.355 -0.022 -47.751 1.00 87.88 85 LEU A O 1
ATOM 594 N N . PRO A 1 86 ? 53.126 0.809 -46.648 1.00 89.38 86 PRO A N 1
ATOM 595 C CA . PRO A 1 86 ? 53.533 1.687 -47.741 1.00 89.38 86 PRO A CA 1
ATOM 596 C C . PRO A 1 86 ? 53.833 0.879 -49.013 1.00 89.38 86 PRO A C 1
ATOM 598 O O . PRO A 1 86 ? 54.647 -0.043 -48.994 1.00 89.38 86 PRO A O 1
ATOM 601 N N . GLY A 1 87 ? 53.177 1.240 -50.121 1.00 86.06 87 GLY A N 1
ATOM 602 C CA . GLY A 1 87 ? 53.309 0.568 -51.420 1.00 86.06 87 GLY A CA 1
ATOM 603 C C . GLY A 1 87 ? 52.202 -0.440 -51.753 1.00 86.06 87 GLY A C 1
ATOM 604 O O . GLY A 1 87 ? 52.164 -0.917 -52.889 1.00 86.06 87 GLY A O 1
ATOM 605 N N . ALA A 1 88 ? 51.278 -0.724 -50.826 1.00 82.50 88 ALA A N 1
ATOM 606 C CA . ALA A 1 88 ? 50.112 -1.578 -51.083 1.00 82.50 88 ALA A CA 1
ATOM 607 C C . ALA A 1 88 ? 49.203 -1.023 -52.201 1.00 82.50 88 ALA A C 1
ATOM 609 O O . ALA A 1 88 ? 48.625 -1.784 -52.975 1.00 82.50 88 ALA A O 1
ATOM 610 N N . ASP A 1 89 ? 49.168 0.301 -52.365 1.00 80.06 89 ASP A N 1
ATOM 611 C CA . ASP A 1 89 ? 48.391 1.029 -53.379 1.00 80.06 89 ASP A CA 1
ATOM 612 C C . ASP A 1 89 ? 48.752 0.639 -54.829 1.00 80.06 89 ASP A C 1
ATOM 614 O O . ASP A 1 89 ? 47.962 0.825 -55.758 1.00 80.06 89 ASP A O 1
ATOM 618 N N . ALA A 1 90 ? 49.956 0.094 -55.049 1.00 83.88 90 ALA A N 1
ATOM 619 C CA . ALA A 1 90 ? 50.416 -0.347 -56.365 1.00 83.88 90 ALA A CA 1
ATOM 620 C C . ALA A 1 90 ? 49.739 -1.651 -56.829 1.00 83.88 90 ALA A C 1
ATOM 622 O O . ALA A 1 90 ? 49.787 -1.994 -58.016 1.00 83.88 90 ALA A O 1
ATOM 623 N N . TRP A 1 91 ? 49.098 -2.391 -55.919 1.00 77.81 91 TRP A N 1
ATOM 624 C CA . TRP A 1 91 ? 48.440 -3.658 -56.219 1.00 77.81 91 TRP A CA 1
ATOM 625 C C . TRP A 1 91 ? 47.040 -3.415 -56.792 1.00 77.81 91 TRP A C 1
ATOM 627 O O . TRP A 1 91 ? 46.024 -3.476 -56.109 1.00 77.81 91 TRP A O 1
ATOM 637 N N . LYS A 1 92 ? 46.979 -3.161 -58.103 1.00 66.62 92 LYS A N 1
ATOM 638 C CA . LYS A 1 92 ? 45.725 -3.045 -58.861 1.00 66.62 92 LYS A CA 1
ATOM 639 C C . LYS A 1 92 ? 45.055 -4.414 -59.023 1.00 66.62 92 LYS A C 1
ATOM 641 O O . LYS A 1 92 ? 45.196 -5.061 -60.058 1.00 66.62 92 LYS A O 1
ATOM 646 N N . ARG A 1 93 ? 44.298 -4.864 -58.025 1.00 62.22 93 ARG A N 1
ATOM 647 C CA . ARG A 1 93 ? 43.241 -5.868 -58.227 1.00 62.22 93 ARG A CA 1
ATOM 648 C C . ARG A 1 93 ? 41.884 -5.221 -57.965 1.00 62.22 93 ARG A C 1
ATOM 650 O O . ARG A 1 93 ? 41.799 -4.365 -57.088 1.00 62.22 93 ARG A O 1
ATOM 657 N N . PRO A 1 94 ? 40.824 -5.601 -58.700 1.00 66.44 94 PRO A N 1
ATOM 658 C CA . PRO A 1 94 ? 39.474 -5.234 -58.302 1.00 66.44 94 PRO A CA 1
ATOM 659 C C . PRO A 1 94 ? 39.235 -5.861 -56.928 1.00 66.44 94 PRO A C 1
ATOM 661 O O . PRO A 1 94 ? 39.172 -7.085 -56.811 1.00 66.44 94 PRO A O 1
ATOM 664 N N . ALA A 1 95 ? 39.205 -5.032 -55.882 1.00 62.56 95 ALA A N 1
ATOM 665 C CA . ALA A 1 95 ? 38.900 -5.500 -54.541 1.00 62.56 95 ALA A CA 1
ATOM 666 C C . ALA A 1 95 ? 37.547 -6.227 -54.603 1.00 62.56 95 ALA A C 1
ATOM 668 O O . ALA A 1 95 ? 36.600 -5.669 -55.173 1.00 62.56 95 ALA A O 1
ATOM 669 N N . PRO A 1 96 ? 37.439 -7.470 -54.099 1.00 67.25 96 PRO A N 1
ATOM 670 C CA . PRO A 1 96 ? 36.141 -8.116 -53.996 1.00 67.25 96 PRO A CA 1
ATOM 671 C C . PRO A 1 96 ? 35.221 -7.175 -53.218 1.00 67.25 96 PRO A C 1
ATOM 673 O O . PRO A 1 96 ? 35.613 -6.645 -52.178 1.00 67.25 96 PRO A O 1
ATOM 676 N N . VAL A 1 97 ? 34.029 -6.910 -53.763 1.00 71.81 97 VAL A N 1
ATOM 677 C CA . VAL A 1 97 ? 33.038 -6.047 -53.112 1.00 71.81 97 VAL A CA 1
ATOM 678 C C . VAL A 1 97 ? 32.801 -6.630 -51.728 1.00 71.81 97 VAL A C 1
ATOM 680 O O . VAL A 1 97 ? 32.313 -7.755 -51.612 1.00 71.81 97 VAL A O 1
ATOM 683 N N . ALA A 1 98 ? 33.224 -5.900 -50.695 1.00 65.81 98 ALA A N 1
ATOM 684 C CA . ALA A 1 98 ? 33.079 -6.343 -49.321 1.00 65.81 98 ALA A CA 1
ATOM 685 C C . ALA A 1 98 ? 31.605 -6.682 -49.101 1.00 65.81 98 ALA A C 1
ATOM 687 O O . ALA A 1 98 ? 30.737 -5.827 -49.289 1.00 65.81 98 ALA A O 1
ATOM 688 N N . ALA A 1 99 ? 31.325 -7.942 -48.765 1.00 69.25 99 ALA A N 1
ATOM 689 C CA . ALA A 1 99 ? 29.971 -8.364 -48.471 1.00 69.25 99 ALA A CA 1
ATOM 690 C C . ALA A 1 99 ? 29.438 -7.463 -47.353 1.00 69.25 99 ALA A C 1
ATOM 692 O O . ALA A 1 99 ? 30.035 -7.383 -46.275 1.00 69.25 99 ALA A O 1
ATOM 693 N N . GLU A 1 100 ? 28.348 -6.744 -47.623 1.00 74.06 100 GLU A N 1
ATOM 694 C CA . GLU A 1 100 ? 27.700 -5.927 -46.608 1.00 74.06 100 GLU A CA 1
ATOM 695 C C . GLU A 1 100 ? 27.318 -6.847 -45.454 1.00 74.06 100 GLU A C 1
ATOM 697 O O . GLU A 1 100 ? 26.485 -7.738 -45.609 1.00 74.06 100 GLU A O 1
ATOM 702 N N . VAL A 1 101 ? 27.953 -6.672 -44.294 1.00 70.81 101 VAL A N 1
ATOM 703 C CA . VAL A 1 101 ? 27.572 -7.419 -43.098 1.00 70.81 101 VAL A CA 1
ATOM 704 C C . VAL A 1 101 ? 26.190 -6.908 -42.706 1.00 70.81 101 VAL A C 1
ATOM 706 O O . VAL A 1 101 ? 26.078 -5.749 -42.289 1.00 70.81 101 VAL A O 1
ATOM 709 N N . PRO A 1 102 ? 25.121 -7.719 -42.827 1.00 73.88 102 PRO A N 1
ATOM 710 C CA . PRO A 1 102 ? 23.786 -7.243 -42.532 1.00 73.88 102 PRO A CA 1
ATOM 711 C C . PRO A 1 102 ? 23.702 -7.015 -41.027 1.00 73.88 102 PRO A C 1
ATOM 713 O O . PRO A 1 102 ? 23.579 -7.955 -40.236 1.00 73.88 102 PRO A O 1
ATOM 716 N N . VAL A 1 103 ? 23.777 -5.752 -40.611 1.00 72.81 103 VAL A N 1
ATOM 717 C CA . VAL A 1 103 ? 23.544 -5.384 -39.219 1.00 72.81 103 VAL A CA 1
ATOM 718 C C . VAL A 1 103 ? 22.088 -5.730 -38.927 1.00 72.81 103 VAL A C 1
ATOM 720 O O . VAL A 1 103 ? 21.162 -5.138 -39.482 1.00 72.81 103 VAL A O 1
ATOM 723 N N . LYS A 1 104 ? 21.855 -6.728 -38.068 1.00 79.81 104 LYS A N 1
ATOM 724 C CA . LYS A 1 104 ? 20.508 -7.228 -37.740 1.00 79.81 104 LYS A CA 1
ATOM 725 C C . LYS A 1 104 ? 19.769 -6.282 -36.780 1.00 79.81 104 LYS A C 1
ATOM 727 O O . LYS A 1 104 ? 19.204 -6.728 -35.782 1.00 79.81 104 LYS A O 1
ATOM 732 N N . ILE A 1 105 ? 19.711 -4.985 -37.104 1.00 81.62 105 ILE A N 1
ATOM 733 C CA . ILE A 1 105 ? 19.083 -3.910 -36.308 1.00 81.62 105 ILE A CA 1
ATOM 734 C C . ILE A 1 105 ? 17.643 -4.278 -35.923 1.00 81.62 105 ILE A C 1
ATOM 736 O O . ILE A 1 105 ? 17.214 -4.052 -34.792 1.00 81.62 105 ILE A O 1
ATOM 740 N N . ARG A 1 106 ? 16.916 -4.954 -36.826 1.00 84.75 106 ARG A N 1
ATOM 741 C CA . ARG A 1 106 ? 15.522 -5.374 -36.619 1.00 84.75 106 ARG A CA 1
ATOM 742 C C . ARG A 1 106 ? 15.306 -6.208 -35.349 1.00 84.75 106 ARG A C 1
ATOM 744 O O . ARG A 1 106 ? 14.275 -6.059 -34.701 1.00 84.75 106 ARG A O 1
ATOM 751 N N . ARG A 1 107 ? 16.264 -7.059 -34.958 1.00 84.31 107 ARG A N 1
ATOM 752 C CA . ARG A 1 107 ? 16.142 -7.873 -33.731 1.00 84.31 107 ARG A CA 1
ATOM 753 C C . ARG A 1 107 ? 16.290 -7.036 -32.460 1.00 84.31 107 ARG A C 1
ATOM 755 O O . ARG A 1 107 ? 15.675 -7.366 -31.451 1.00 84.31 107 ARG A O 1
ATOM 762 N N . HIS A 1 108 ? 17.084 -5.970 -32.504 1.00 83.81 108 HIS A N 1
ATOM 763 C CA . HIS A 1 108 ? 17.277 -5.074 -31.364 1.00 83.81 108 HIS A CA 1
ATOM 764 C C . HIS A 1 108 ? 16.100 -4.108 -31.211 1.00 83.81 108 HIS A C 1
ATOM 766 O O . HIS A 1 108 ? 15.680 -3.863 -30.086 1.00 83.81 108 HIS A O 1
ATOM 772 N N . LEU A 1 109 ? 15.499 -3.673 -32.326 1.00 86.06 109 LEU A N 1
ATOM 773 C CA . LEU A 1 109 ? 14.281 -2.854 -32.321 1.00 86.06 109 LEU A CA 1
ATOM 774 C C . LEU A 1 109 ? 13.107 -3.548 -31.617 1.00 86.06 109 LEU A C 1
ATOM 776 O O . LEU A 1 109 ? 12.418 -2.937 -30.806 1.00 86.06 109 LEU A O 1
ATOM 780 N N . LEU A 1 110 ? 12.892 -4.842 -31.875 1.00 90.88 110 LEU A N 1
ATOM 781 C CA . LEU A 1 110 ? 11.813 -5.577 -31.206 1.00 90.88 110 LEU A CA 1
ATOM 782 C C . LEU A 1 110 ? 12.043 -5.662 -29.687 1.00 90.88 110 LEU A C 1
ATOM 784 O O . LEU A 1 110 ? 11.116 -5.485 -28.900 1.00 90.88 110 LEU A O 1
ATOM 788 N N . LYS A 1 111 ? 13.297 -5.876 -29.269 1.00 90.00 111 LYS A N 1
ATOM 789 C CA . LYS A 1 111 ? 13.671 -5.897 -27.849 1.00 90.00 111 LYS A CA 1
ATOM 790 C C . LYS A 1 111 ? 13.480 -4.528 -27.194 1.00 90.00 111 LYS A C 1
ATOM 792 O O . LYS A 1 111 ? 13.038 -4.479 -26.051 1.00 90.00 111 LYS A O 1
ATOM 797 N N . SER A 1 112 ? 13.775 -3.430 -27.900 1.00 86.25 112 SER A N 1
ATOM 798 C CA . SER A 1 112 ? 13.616 -2.075 -27.348 1.00 86.25 112 SER A CA 1
ATOM 799 C C . SER A 1 112 ? 12.163 -1.705 -27.157 1.00 86.25 112 SER A C 1
ATOM 801 O O . SER A 1 112 ? 11.826 -1.118 -26.134 1.00 86.25 112 SER A O 1
ATOM 803 N N . VAL A 1 113 ? 11.295 -2.127 -28.078 1.00 91.56 113 VAL A N 1
ATOM 804 C CA . VAL A 1 113 ? 9.847 -1.983 -27.904 1.00 91.56 113 VAL A CA 1
ATOM 805 C C . VAL A 1 113 ? 9.387 -2.731 -26.653 1.00 91.56 113 VAL A C 1
ATOM 807 O O . VAL A 1 113 ? 8.706 -2.144 -25.821 1.00 91.56 113 VAL A O 1
ATOM 810 N N . PHE A 1 114 ? 9.812 -3.983 -26.458 1.00 93.56 114 PHE A N 1
ATOM 811 C CA . PHE A 1 114 ? 9.415 -4.762 -25.281 1.00 93.56 114 PHE A CA 1
ATOM 812 C C . PHE A 1 114 ? 9.908 -4.148 -23.958 1.00 93.56 114 PHE A C 1
ATOM 814 O O . PHE A 1 114 ? 9.145 -4.063 -22.999 1.00 93.56 114 PHE A O 1
ATOM 821 N N . ALA A 1 115 ? 11.154 -3.665 -23.906 1.00 91.69 115 ALA A N 1
ATOM 822 C CA . ALA A 1 115 ? 11.693 -2.999 -22.719 1.00 91.69 115 ALA A CA 1
ATOM 823 C C . ALA A 1 115 ? 10.961 -1.681 -22.400 1.00 91.69 115 ALA A C 1
ATOM 825 O O . ALA A 1 115 ? 10.716 -1.376 -21.234 1.00 91.69 115 ALA A O 1
ATOM 826 N N . LEU A 1 116 ? 10.575 -0.918 -23.429 1.00 91.06 116 LEU A N 1
ATOM 827 C CA . LEU A 1 116 ? 9.796 0.309 -23.265 1.00 91.06 116 LEU A CA 1
ATOM 828 C C . LEU A 1 116 ? 8.375 0.006 -22.776 1.00 91.06 116 LEU A C 1
ATOM 830 O O . LEU A 1 116 ? 7.894 0.675 -21.868 1.00 91.06 116 LEU A O 1
ATOM 834 N N . VAL A 1 117 ? 7.732 -1.039 -23.308 1.00 95.12 117 VAL A N 1
ATOM 835 C CA . VAL A 1 117 ? 6.427 -1.509 -22.817 1.00 95.12 117 VAL A CA 1
ATOM 836 C C . VAL A 1 117 ? 6.518 -1.924 -21.350 1.00 95.12 117 VAL A C 1
ATOM 838 O O . VAL A 1 117 ? 5.680 -1.503 -20.561 1.00 95.12 117 VAL A O 1
ATOM 841 N N . ALA A 1 118 ? 7.547 -2.677 -20.951 1.00 91.81 118 ALA A N 1
ATOM 842 C CA . ALA A 1 118 ? 7.746 -3.063 -19.553 1.00 91.81 118 ALA A CA 1
ATOM 843 C C . ALA A 1 118 ? 7.901 -1.843 -18.625 1.00 91.81 118 ALA A C 1
ATOM 845 O O . ALA A 1 118 ? 7.313 -1.814 -17.545 1.00 91.81 118 ALA A O 1
ATOM 846 N N . LEU A 1 119 ? 8.636 -0.816 -19.065 1.00 89.69 119 LEU A N 1
ATOM 847 C CA . LEU A 1 119 ? 8.773 0.442 -18.331 1.00 89.69 119 LEU A CA 1
ATOM 848 C C . LEU A 1 119 ? 7.422 1.160 -18.195 1.00 89.69 119 LEU A C 1
ATOM 850 O O . LEU A 1 119 ? 7.042 1.539 -17.093 1.00 89.69 119 LEU A O 1
ATOM 854 N N . VAL A 1 120 ? 6.670 1.303 -19.289 1.00 93.06 120 VAL A N 1
ATOM 855 C CA . VAL A 1 120 ? 5.342 1.940 -19.280 1.00 93.06 120 VAL A CA 1
ATOM 856 C C . VAL A 1 120 ? 4.375 1.183 -18.368 1.00 93.06 120 VAL A C 1
ATOM 858 O O . VAL A 1 120 ? 3.703 1.801 -17.546 1.00 93.06 120 VAL A O 1
ATOM 861 N N . VAL A 1 121 ? 4.349 -0.149 -18.446 1.00 93.56 121 VAL A N 1
ATOM 862 C CA . VAL A 1 121 ? 3.536 -0.993 -17.559 1.00 93.56 121 VAL A CA 1
ATOM 863 C C . VAL A 1 121 ? 3.929 -0.770 -16.099 1.00 93.56 121 VAL A C 1
ATOM 865 O O . VAL A 1 121 ? 3.046 -0.564 -15.275 1.00 93.56 121 VAL A O 1
ATOM 868 N N . ALA A 1 122 ? 5.222 -0.702 -15.768 1.00 89.25 122 ALA A N 1
ATOM 869 C CA . ALA A 1 122 ? 5.665 -0.423 -14.400 1.00 89.25 122 ALA A CA 1
ATOM 870 C C . ALA A 1 122 ? 5.148 0.923 -13.855 1.00 89.25 122 ALA A C 1
ATOM 872 O O . ALA A 1 122 ? 4.892 1.030 -12.655 1.00 89.25 122 ALA A O 1
ATOM 873 N N . PHE A 1 123 ? 4.952 1.927 -14.720 1.00 86.94 123 PHE A N 1
ATOM 874 C CA . PHE A 1 123 ? 4.351 3.213 -14.349 1.00 86.94 123 PHE A CA 1
ATOM 875 C C . PHE A 1 123 ? 2.820 3.168 -14.251 1.00 86.94 123 PHE A C 1
ATOM 877 O O . PHE A 1 123 ? 2.279 3.812 -13.349 1.00 86.94 123 PHE A O 1
ATOM 884 N N . ILE A 1 124 ? 2.146 2.406 -15.120 1.00 92.56 124 ILE A N 1
ATOM 885 C CA . ILE A 1 124 ? 0.677 2.293 -15.170 1.00 92.56 124 ILE A CA 1
ATOM 886 C C . ILE A 1 124 ? 0.121 1.395 -14.063 1.00 92.56 124 ILE A C 1
ATOM 888 O O . ILE A 1 124 ? -0.969 1.675 -13.570 1.00 92.56 124 ILE A O 1
ATOM 892 N N . VAL A 1 125 ? 0.831 0.328 -13.672 1.00 88.12 125 VAL A N 1
ATOM 893 C CA . VAL A 1 125 ? 0.325 -0.617 -12.665 1.00 88.12 125 VAL A CA 1
ATOM 894 C C . VAL A 1 125 ? 0.029 0.138 -11.360 1.00 88.12 125 VAL A C 1
ATOM 896 O O . VAL A 1 125 ? 0.951 0.726 -10.779 1.00 88.12 125 VAL A O 1
ATOM 899 N N . PRO A 1 126 ? -1.238 0.144 -10.898 1.00 84.06 126 PRO A N 1
ATOM 900 C CA . PRO A 1 126 ? -1.623 0.809 -9.662 1.00 84.06 126 PRO A CA 1
ATOM 901 C C . PRO A 1 126 ? -0.854 0.236 -8.473 1.00 84.06 126 PRO A C 1
ATOM 903 O O . PRO A 1 126 ? -0.694 -0.978 -8.360 1.00 84.06 126 PRO A O 1
ATOM 906 N N . ALA A 1 127 ? -0.424 1.094 -7.544 1.00 76.56 127 ALA A N 1
ATOM 907 C CA . ALA A 1 127 ? 0.239 0.643 -6.315 1.00 76.56 127 ALA A CA 1
ATOM 908 C C . ALA A 1 127 ? -0.635 -0.345 -5.512 1.00 76.56 127 ALA A C 1
ATOM 910 O O . ALA A 1 127 ? -0.111 -1.266 -4.890 1.00 76.56 127 ALA A O 1
ATOM 911 N N . SER A 1 128 ? -1.964 -0.225 -5.626 1.00 76.50 128 SER A N 1
ATOM 912 C CA . SER A 1 128 ? -2.939 -1.124 -5.002 1.00 76.50 128 SER A CA 1
ATOM 913 C C . SER A 1 128 ? -2.827 -2.585 -5.447 1.00 76.50 128 SER A C 1
ATOM 915 O O . SER A 1 128 ? -3.230 -3.469 -4.701 1.00 76.50 128 SER A O 1
ATOM 917 N N . TRP A 1 129 ? -2.250 -2.872 -6.620 1.00 80.81 129 TRP A N 1
ATOM 918 C CA . TRP A 1 129 ? -2.036 -4.252 -7.075 1.00 80.81 129 TRP A CA 1
ATOM 919 C C . TRP A 1 129 ? -0.909 -4.954 -6.309 1.00 80.81 129 TRP A C 1
ATOM 921 O O . TRP A 1 129 ? -0.928 -6.175 -6.172 1.00 80.81 129 TRP A O 1
ATOM 931 N N . PHE A 1 130 ? 0.067 -4.195 -5.802 1.00 73.50 130 PHE A N 1
ATOM 932 C CA . PHE A 1 130 ? 1.173 -4.723 -4.998 1.00 73.50 130 PHE A CA 1
ATOM 933 C C . PHE A 1 130 ? 0.880 -4.710 -3.499 1.00 73.50 130 PHE A C 1
ATOM 935 O O . PHE A 1 130 ? 1.581 -5.379 -2.747 1.00 73.50 130 PHE A O 1
ATOM 942 N N . ALA A 1 131 ? -0.197 -4.050 -3.069 1.00 68.56 131 ALA A N 1
ATOM 943 C CA . ALA A 1 131 ? -0.715 -4.113 -1.701 1.00 68.56 131 ALA A CA 1
ATOM 944 C C . ALA A 1 131 ? -1.383 -5.470 -1.368 1.00 68.56 131 ALA A C 1
ATOM 946 O O . ALA A 1 131 ? -2.202 -5.574 -0.455 1.00 68.56 131 ALA A O 1
ATOM 947 N N . SER A 1 132 ? -1.062 -6.528 -2.118 1.00 59.28 132 SER A N 1
ATOM 948 C CA . SER A 1 132 ? -1.621 -7.855 -1.908 1.00 59.28 132 SER A CA 1
ATOM 949 C C . SER A 1 132 ? -0.950 -8.511 -0.698 1.00 59.28 132 SER A C 1
ATOM 951 O O . SER A 1 132 ? 0.198 -8.943 -0.786 1.00 59.28 132 SER A O 1
ATOM 953 N N . ALA A 1 133 ? -1.728 -8.629 0.384 1.00 51.03 133 ALA A N 1
ATOM 954 C CA . ALA A 1 133 ? -1.459 -9.312 1.657 1.00 51.03 133 ALA A CA 1
ATOM 955 C C . ALA A 1 133 ? -0.993 -8.461 2.855 1.00 51.03 133 ALA A C 1
ATOM 957 O O . ALA A 1 133 ? -0.433 -9.012 3.802 1.00 51.03 133 ALA A O 1
ATOM 958 N N . ALA A 1 134 ? -1.337 -7.170 2.914 1.00 50.59 134 ALA A N 1
ATOM 959 C CA . ALA A 1 134 ? -1.780 -6.677 4.220 1.00 50.59 134 ALA A CA 1
ATOM 960 C C . ALA A 1 134 ? -3.126 -7.374 4.516 1.00 50.59 134 ALA A C 1
ATOM 962 O O . ALA A 1 134 ? -3.968 -7.432 3.610 1.00 50.59 134 ALA A O 1
ATOM 963 N N . PRO A 1 135 ? -3.314 -8.001 5.695 1.00 49.19 135 PRO A N 1
ATOM 964 C CA . PRO A 1 135 ? -4.573 -8.654 6.038 1.00 49.19 135 PRO A CA 1
ATOM 965 C C . PRO A 1 135 ? -5.714 -7.668 5.796 1.00 49.19 135 PRO A C 1
ATOM 967 O O . PRO A 1 135 ? -5.567 -6.495 6.122 1.00 49.19 135 PRO A O 1
ATOM 970 N N . SER A 1 136 ? -6.765 -8.165 5.133 1.00 48.28 136 SER A N 1
ATOM 971 C CA . SER A 1 136 ? -8.062 -7.527 4.872 1.00 48.28 136 SER A CA 1
ATOM 972 C C . SER A 1 136 ? -8.180 -6.113 5.427 1.00 48.28 136 SER A C 1
ATOM 974 O O . SER A 1 136 ? -8.193 -5.976 6.648 1.00 48.28 136 SER A O 1
ATOM 976 N N . VAL A 1 137 ? -8.284 -5.133 4.516 1.00 50.78 137 VAL A N 1
ATOM 977 C CA . VAL A 1 137 ? -8.830 -3.779 4.718 1.00 50.78 137 VAL A CA 1
ATOM 978 C C . VAL A 1 137 ? -9.243 -3.586 6.178 1.00 50.78 137 VAL A C 1
ATOM 980 O O . VAL A 1 137 ? -10.262 -4.184 6.547 1.00 50.78 137 VAL A O 1
ATOM 983 N N . PRO A 1 138 ? -8.464 -2.864 7.018 1.00 56.59 138 PRO A N 1
ATOM 984 C CA . PRO A 1 138 ? -8.942 -2.527 8.353 1.00 56.59 138 PRO A CA 1
ATOM 985 C C . PRO A 1 138 ? -10.364 -2.027 8.156 1.00 56.59 138 PRO A C 1
ATOM 987 O O . PRO A 1 138 ? -10.566 -1.194 7.264 1.00 56.59 138 PRO A O 1
ATOM 990 N N . ARG A 1 139 ? -11.335 -2.667 8.835 1.00 60.97 139 ARG A N 1
ATOM 991 C CA . ARG A 1 139 ? -12.763 -2.338 8.705 1.00 60.97 139 ARG A CA 1
ATOM 992 C C . ARG A 1 139 ? -12.847 -0.835 8.554 1.00 60.97 139 ARG A C 1
ATOM 994 O O . ARG A 1 139 ? -12.211 -0.134 9.344 1.00 60.97 139 ARG A O 1
ATOM 1001 N N . ALA A 1 140 ? -13.506 -0.375 7.491 1.00 77.81 140 ALA A N 1
ATOM 1002 C CA . ALA A 1 140 ? -13.503 1.043 7.193 1.00 77.81 140 ALA A CA 1
ATOM 1003 C C . ALA A 1 140 ? -13.916 1.751 8.485 1.00 77.81 140 ALA A C 1
ATOM 1005 O O . ALA A 1 140 ? -14.883 1.331 9.109 1.00 77.81 140 ALA A O 1
ATOM 1006 N N . PHE A 1 141 ? -13.149 2.744 8.931 1.00 86.38 141 PHE A N 1
ATOM 1007 C CA . PHE A 1 141 ? -13.437 3.482 10.163 1.00 86.38 141 PHE A CA 1
ATOM 1008 C C . PHE A 1 141 ? -14.946 3.805 10.343 1.00 86.38 141 PHE A C 1
ATOM 1010 O O . PHE A 1 141 ? -15.453 3.571 11.440 1.00 86.38 141 PHE A O 1
ATOM 1017 N N . PRO A 1 142 ? -15.703 4.169 9.279 1.00 88.94 142 PRO A N 1
ATOM 1018 C CA . PRO A 1 142 ? -17.162 4.304 9.345 1.00 88.94 142 PRO A CA 1
ATOM 1019 C C . PRO A 1 142 ? -17.940 3.067 9.823 1.00 88.94 142 PRO A C 1
ATOM 1021 O O . PRO A 1 142 ? -18.934 3.214 10.521 1.00 88.94 142 PRO A O 1
ATOM 1024 N N . ASP A 1 143 ? -17.516 1.853 9.465 1.00 90.94 143 ASP A N 1
ATOM 1025 C CA . ASP A 1 143 ? -18.157 0.610 9.908 1.00 90.94 143 ASP A CA 1
ATOM 1026 C C . ASP A 1 143 ? -17.946 0.397 11.415 1.00 90.94 143 ASP A C 1
ATOM 1028 O O . ASP A 1 143 ? -18.851 -0.049 12.115 1.00 90.94 143 ASP A O 1
ATOM 1032 N N . ILE A 1 144 ? -16.757 0.732 11.934 1.00 91.19 144 ILE A N 1
ATOM 1033 C CA . ILE A 1 144 ? -16.445 0.603 13.366 1.00 91.19 144 ILE A CA 1
ATOM 1034 C C . ILE A 1 144 ? -17.248 1.621 14.178 1.00 91.19 144 ILE A C 1
ATOM 1036 O O . ILE A 1 144 ? -17.836 1.258 15.196 1.00 91.19 144 ILE A O 1
ATOM 1040 N N . THR A 1 145 ? -17.309 2.881 13.738 1.00 93.44 145 THR A N 1
ATOM 1041 C CA . THR A 1 145 ? -18.080 3.898 14.466 1.00 93.44 145 THR A CA 1
ATOM 1042 C C . THR A 1 145 ? -19.584 3.663 14.358 1.00 93.44 145 THR A C 1
ATOM 1044 O O . THR A 1 145 ? -20.298 3.919 15.325 1.00 93.44 145 THR A O 1
ATOM 1047 N N . ALA A 1 146 ? -20.072 3.100 13.246 1.00 95.00 146 ALA A N 1
ATOM 1048 C CA . ALA A 1 146 ? -21.455 2.645 13.124 1.00 95.00 146 ALA A CA 1
ATOM 1049 C C . ALA A 1 146 ? -21.778 1.502 14.103 1.00 95.00 146 ALA A C 1
ATOM 1051 O O . ALA A 1 146 ? -22.804 1.566 14.776 1.00 95.00 146 ALA A O 1
ATOM 1052 N N . ASP A 1 147 ? -20.900 0.498 14.232 1.00 94.88 147 ASP A N 1
ATOM 1053 C CA . ASP A 1 147 ? -21.056 -0.588 15.213 1.00 94.88 147 ASP A CA 1
ATOM 1054 C C . ASP A 1 147 ? -21.152 -0.027 16.649 1.00 94.88 147 ASP A C 1
ATOM 1056 O O . ASP A 1 147 ? -22.051 -0.409 17.395 1.00 94.88 147 ASP A O 1
ATOM 1060 N N . ILE A 1 148 ? -20.263 0.904 17.027 1.00 95.44 148 ILE A N 1
ATOM 1061 C CA . ILE A 1 148 ? -20.253 1.517 18.371 1.00 95.44 148 ILE A CA 1
ATOM 1062 C C . ILE A 1 148 ? -21.494 2.386 18.594 1.00 95.44 148 ILE A C 1
ATOM 1064 O O . ILE A 1 148 ? -22.082 2.354 19.670 1.00 95.44 148 ILE A O 1
ATOM 1068 N N . ARG A 1 149 ? -21.924 3.151 17.586 1.00 97.50 149 ARG A N 1
ATOM 1069 C CA . ARG A 1 149 ? -23.134 3.976 17.670 1.00 97.50 149 ARG A CA 1
ATOM 1070 C C . ARG A 1 149 ? -24.373 3.128 17.937 1.00 97.50 149 ARG A C 1
ATOM 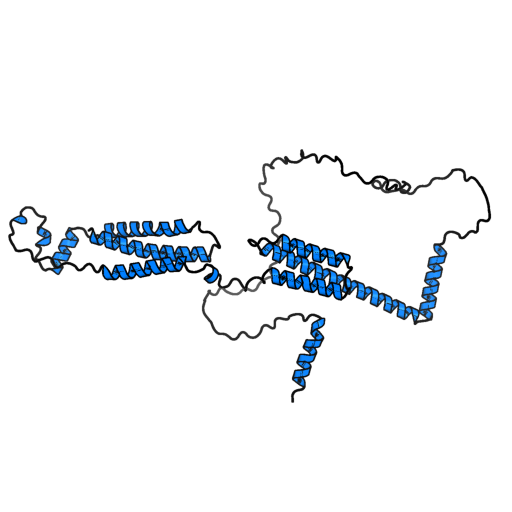1072 O O . ARG A 1 149 ? -25.150 3.482 18.814 1.00 97.50 149 ARG A O 1
ATOM 1079 N N . ASN A 1 150 ? -24.519 2.017 17.217 1.00 96.88 150 ASN A N 1
ATOM 1080 C CA . ASN A 1 150 ? -25.618 1.080 17.438 1.00 96.88 150 ASN A CA 1
ATOM 1081 C C . ASN A 1 150 ? -25.539 0.465 18.844 1.00 96.88 150 ASN A C 1
ATOM 1083 O O . ASN A 1 150 ? -26.555 0.352 19.510 1.00 96.88 150 ASN A O 1
ATOM 1087 N N . GLU A 1 151 ? -24.338 0.131 19.330 1.00 95.88 151 GLU A N 1
ATOM 1088 C CA . GLU A 1 151 ? -24.145 -0.378 20.696 1.00 95.88 151 GLU A CA 1
ATOM 1089 C C . GLU A 1 151 ? -24.559 0.664 21.758 1.00 95.88 151 GLU A C 1
ATOM 1091 O O . GLU A 1 151 ? -25.208 0.310 22.735 1.00 95.88 151 GLU A O 1
ATOM 1096 N N . ILE A 1 152 ? -24.278 1.955 21.546 1.00 94.88 152 ILE A N 1
ATOM 1097 C CA . ILE A 1 152 ? -24.739 3.046 22.427 1.00 94.88 152 ILE A CA 1
ATOM 1098 C C . ILE A 1 152 ? -26.266 3.243 22.344 1.00 94.88 152 ILE A C 1
ATOM 1100 O O . ILE A 1 152 ? -26.901 3.507 23.366 1.00 94.88 152 ILE A O 1
ATOM 1104 N N . GLU A 1 153 ? -26.869 3.122 21.156 1.00 96.31 153 GLU A N 1
ATOM 1105 C CA . GLU A 1 153 ? -28.330 3.192 20.994 1.00 96.31 153 GLU A CA 1
ATOM 1106 C C . GLU A 1 153 ? -29.038 2.014 21.677 1.00 96.31 153 GLU A C 1
ATOM 1108 O O . GLU A 1 153 ? -29.988 2.246 22.422 1.00 96.31 153 GLU A O 1
ATOM 1113 N N . ASP A 1 154 ? -28.528 0.788 21.530 1.00 96.06 154 ASP A N 1
ATOM 1114 C CA . ASP A 1 154 ? -29.048 -0.398 22.224 1.00 96.06 154 ASP A CA 1
ATOM 1115 C C . ASP A 1 154 ? -29.026 -0.192 23.754 1.00 96.06 154 ASP A C 1
ATOM 1117 O O . ASP A 1 154 ? -30.008 -0.454 24.448 1.00 96.06 154 ASP A O 1
ATOM 1121 N N . ILE A 1 155 ? -27.924 0.344 24.293 1.00 94.38 155 ILE A N 1
ATOM 1122 C CA . ILE A 1 155 ? -27.775 0.655 25.727 1.00 94.38 155 ILE A CA 1
ATOM 1123 C C . ILE A 1 155 ? -28.807 1.685 26.195 1.00 94.38 155 ILE A C 1
ATOM 1125 O O . ILE A 1 155 ? -29.327 1.574 27.310 1.00 94.38 155 ILE A O 1
ATOM 1129 N N . ARG A 1 156 ? -29.087 2.687 25.354 1.00 95.88 156 ARG A N 1
ATOM 1130 C CA . ARG A 1 156 ? -30.086 3.726 25.614 1.00 95.88 156 ARG A CA 1
ATOM 1131 C C . ARG A 1 156 ? -31.499 3.159 25.634 1.00 95.88 156 ARG A C 1
ATOM 1133 O O . ARG A 1 156 ? -32.281 3.566 26.485 1.00 95.88 156 ARG A O 1
ATOM 1140 N N . GLU A 1 157 ? -31.823 2.243 24.726 1.00 96.06 157 GLU A N 1
ATOM 1141 C CA . GLU A 1 157 ? -33.131 1.581 24.698 1.00 96.06 157 GLU A CA 1
ATOM 1142 C C . GLU A 1 157 ? -33.347 0.659 25.904 1.00 96.06 157 GLU A C 1
ATOM 1144 O O . GLU A 1 157 ? -34.456 0.588 26.429 1.00 96.06 157 GLU A O 1
ATOM 1149 N N . GLU A 1 158 ? -32.297 -0.023 26.370 1.00 94.50 158 GLU A N 1
ATOM 1150 C CA . GLU A 1 158 ? -32.367 -0.909 27.539 1.00 94.50 158 GLU A CA 1
ATOM 1151 C C . GLU A 1 158 ? -32.365 -0.161 28.888 1.00 94.50 158 GLU A C 1
ATOM 1153 O O . GLU A 1 158 ? -32.538 -0.801 29.925 1.00 94.50 158 GLU A O 1
ATOM 1158 N N . GLU A 1 159 ? -32.160 1.165 28.892 1.00 91.62 159 GLU A N 1
ATOM 1159 C CA . GLU A 1 159 ? -32.063 2.019 30.095 1.00 91.62 159 GLU A CA 1
ATOM 1160 C C . GLU A 1 159 ? -31.072 1.460 31.143 1.00 91.62 159 GLU A C 1
ATOM 1162 O O . GLU A 1 159 ? -31.236 1.583 32.356 1.00 91.62 159 GLU A O 1
ATOM 1167 N N . SER A 1 160 ? -30.022 0.793 30.653 1.00 86.88 160 SER A N 1
ATOM 1168 C CA . SER A 1 160 ? -29.063 0.043 31.478 1.00 86.88 160 SER A CA 1
ATOM 1169 C C . SER A 1 160 ? -27.971 0.915 32.110 1.00 86.88 160 SER A C 1
ATOM 1171 O O . SER A 1 160 ? -27.245 0.466 33.003 1.00 86.88 160 SER A O 1
ATOM 1173 N N . LEU A 1 161 ? -27.841 2.156 31.641 1.00 92.94 161 LEU A N 1
ATOM 1174 C CA . LEU A 1 161 ? -26.864 3.153 32.065 1.00 92.94 161 LEU A CA 1
ATOM 1175 C C . LEU A 1 161 ? -27.564 4.491 32.319 1.00 92.94 161 LEU A C 1
ATOM 1177 O O . LEU A 1 161 ? -28.626 4.769 31.764 1.00 92.94 161 LEU A O 1
ATOM 1181 N N . GLU A 1 162 ? -26.941 5.325 33.149 1.00 95.00 162 GLU A N 1
ATOM 1182 C CA . GLU A 1 162 ? -27.427 6.676 33.419 1.00 95.00 162 GLU A CA 1
ATOM 1183 C C . GLU A 1 162 ? -27.426 7.504 32.117 1.00 95.00 162 GLU A C 1
ATOM 1185 O O . GLU A 1 162 ? -26.461 7.428 31.343 1.00 95.00 162 GLU A O 1
ATOM 1190 N N . PRO A 1 163 ? -28.488 8.287 31.830 1.00 94.94 163 PRO A N 1
ATOM 1191 C CA . PRO A 1 163 ? -28.614 9.006 30.561 1.00 94.94 163 PRO A CA 1
ATOM 1192 C C . PRO A 1 163 ? -27.456 9.977 30.310 1.00 94.94 163 PRO A C 1
ATOM 1194 O O . PRO A 1 163 ? -27.042 10.141 29.164 1.00 94.94 163 PRO A O 1
ATOM 1197 N N . GLU A 1 164 ? -26.890 10.558 31.369 1.00 96.25 164 GLU A N 1
ATOM 1198 C CA . GLU A 1 164 ? -25.728 11.447 31.287 1.00 96.25 164 GLU A CA 1
ATOM 1199 C C . GLU A 1 164 ? -24.485 10.716 30.751 1.00 96.25 164 GLU A C 1
ATOM 1201 O O . GLU A 1 164 ? -23.818 11.203 29.838 1.00 96.25 164 GLU A O 1
ATOM 1206 N N . THR A 1 165 ? -24.221 9.491 31.222 1.00 96.06 165 THR A N 1
ATOM 1207 C CA . THR A 1 165 ? -23.097 8.672 30.736 1.00 96.06 165 THR A CA 1
ATOM 1208 C C . THR A 1 165 ? -23.268 8.287 29.265 1.00 96.06 165 THR A C 1
ATOM 1210 O O . THR A 1 165 ? -22.299 8.250 28.508 1.00 96.06 165 THR A O 1
ATOM 1213 N N . ILE A 1 166 ? -24.503 8.018 28.832 1.00 96.44 166 ILE A N 1
ATOM 1214 C CA . ILE A 1 166 ? -24.807 7.699 27.429 1.00 96.44 166 ILE A CA 1
ATOM 1215 C C . ILE A 1 166 ? -24.510 8.904 26.526 1.00 96.44 166 ILE A C 1
ATOM 1217 O O . ILE A 1 166 ? -23.961 8.741 25.433 1.00 96.44 166 ILE A O 1
ATOM 1221 N N . GLU A 1 167 ? -24.861 10.113 26.967 1.00 97.31 167 GLU A N 1
ATOM 1222 C CA . GLU A 1 167 ? -24.566 11.339 26.223 1.00 97.31 167 GLU A CA 1
ATOM 1223 C C . GLU A 1 167 ? -23.061 11.634 26.159 1.00 97.31 167 GLU A C 1
ATOM 1225 O O . GLU A 1 167 ? -22.574 11.966 25.075 1.00 97.31 167 GLU A O 1
ATOM 1230 N N . GLU A 1 168 ? -22.314 11.415 27.249 1.00 97.62 168 GLU A N 1
ATOM 1231 C CA . GLU A 1 168 ? -20.847 11.544 27.272 1.00 97.62 168 GLU A CA 1
ATOM 1232 C C . GLU A 1 168 ? -20.188 10.624 26.230 1.00 97.62 168 GLU A C 1
ATOM 1234 O O . GLU A 1 168 ? -19.387 11.078 25.409 1.00 97.62 168 GLU A O 1
ATOM 1239 N N . LEU A 1 169 ? -20.567 9.340 26.203 1.00 97.38 169 LEU A N 1
ATOM 1240 C CA . LEU A 1 169 ? -20.023 8.353 25.260 1.00 97.38 169 LEU A CA 1
ATOM 1241 C C . LEU A 1 169 ? -20.353 8.705 23.802 1.00 97.38 169 LEU A C 1
ATOM 1243 O O . LEU A 1 169 ? -19.509 8.565 22.910 1.00 97.38 169 LEU A O 1
ATOM 1247 N N . ALA A 1 170 ? -21.573 9.186 23.546 1.00 97.50 170 ALA A N 1
ATOM 1248 C CA . ALA A 1 170 ? -21.988 9.623 22.217 1.00 97.50 170 ALA A CA 1
ATOM 1249 C C . ALA A 1 170 ? -21.227 10.879 21.756 1.00 97.50 170 ALA A C 1
ATOM 1251 O O . ALA A 1 170 ? -20.914 11.018 20.568 1.00 97.50 170 ALA A O 1
ATOM 1252 N N . GLU A 1 171 ? -20.918 11.801 22.671 1.00 98.12 171 GLU A N 1
ATOM 1253 C CA . GLU A 1 171 ? -20.098 12.973 22.372 1.00 98.12 171 GLU A CA 1
ATOM 1254 C C . GLU A 1 171 ? -18.633 12.588 22.120 1.00 98.12 171 GLU A C 1
ATOM 1256 O O . GLU A 1 171 ? -18.029 13.083 21.165 1.00 98.12 171 GLU A O 1
ATOM 1261 N N . GLU A 1 172 ? -18.073 11.665 22.905 1.00 97.69 172 GLU A N 1
ATOM 1262 C CA . GLU A 1 172 ? -16.715 11.148 22.708 1.00 97.69 172 GLU A CA 1
ATOM 1263 C C . GLU A 1 172 ? -16.570 10.479 21.330 1.00 97.69 172 GLU A C 1
ATOM 1265 O O . GLU A 1 172 ? -15.635 10.795 20.589 1.00 97.69 172 GLU A O 1
ATOM 1270 N N . LEU A 1 173 ? -17.552 9.667 20.913 1.00 97.62 173 LEU A N 1
ATOM 1271 C CA . LEU A 1 173 ? -17.584 9.083 19.567 1.00 97.62 173 LEU A CA 1
ATOM 1272 C C . LEU A 1 173 ? -17.597 10.161 18.471 1.00 97.62 173 LEU A C 1
ATOM 1274 O O . LEU A 1 173 ? -16.833 10.072 17.509 1.00 97.62 173 LEU A O 1
ATOM 1278 N N . LYS A 1 174 ? -18.415 11.213 18.622 1.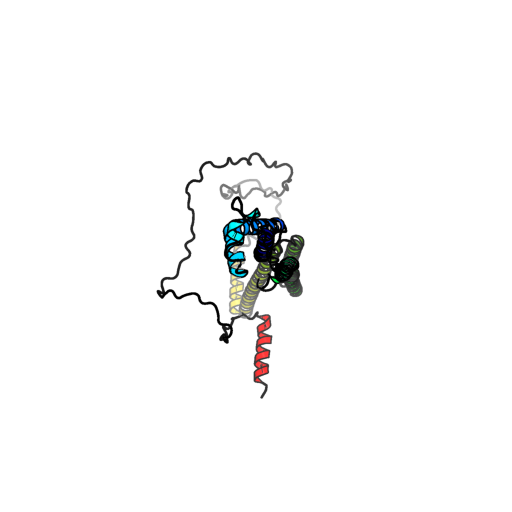00 97.50 174 LYS A N 1
ATOM 1279 C CA . LYS A 1 174 ? -18.449 12.342 17.673 1.00 97.50 174 LYS A CA 1
ATOM 1280 C C . LYS A 1 174 ? -17.117 13.089 17.610 1.00 97.50 174 LYS A C 1
ATOM 1282 O O . LYS A 1 174 ? -16.714 13.513 16.527 1.00 97.50 174 LYS A O 1
ATOM 1287 N N . ARG A 1 175 ? -16.424 13.257 18.743 1.00 97.25 175 ARG A N 1
ATOM 1288 C CA . ARG A 1 175 ? -15.091 13.884 18.783 1.00 97.25 175 ARG A CA 1
ATOM 1289 C C . ARG A 1 175 ? -14.058 13.036 18.039 1.00 97.25 175 ARG A C 1
ATOM 1291 O O . ARG A 1 175 ? -13.267 13.601 17.287 1.00 97.25 175 ARG A O 1
ATOM 1298 N N . ILE A 1 176 ? -14.100 11.709 18.183 1.00 96.25 176 ILE A N 1
ATOM 1299 C CA . ILE A 1 176 ? -13.225 10.785 17.442 1.00 96.25 176 ILE A CA 1
ATOM 1300 C C . ILE A 1 176 ? -13.518 10.850 15.935 1.00 96.25 176 ILE A C 1
ATOM 1302 O O . ILE A 1 176 ? -12.588 10.965 15.140 1.00 96.25 176 ILE A O 1
ATOM 1306 N N . GLU A 1 177 ? -14.794 10.849 15.530 1.00 94.50 177 GLU A N 1
ATOM 1307 C CA . GLU A 1 177 ? -15.194 10.997 14.121 1.00 94.50 177 GLU A CA 1
ATOM 1308 C C . GLU A 1 177 ? -14.717 12.327 13.512 1.00 94.50 177 GLU A C 1
ATOM 1310 O O . GLU A 1 177 ? -14.258 12.350 12.371 1.00 94.50 177 GLU A O 1
ATOM 1315 N N . ALA A 1 178 ? -14.784 13.426 14.269 1.00 95.69 178 ALA A N 1
ATOM 1316 C CA . ALA A 1 178 ? -14.343 14.745 13.812 1.00 95.69 178 ALA A CA 1
ATOM 1317 C C . ALA A 1 178 ? -12.812 14.897 13.753 1.00 95.69 178 ALA A C 1
ATOM 1319 O O . ALA A 1 178 ? -12.308 15.669 12.938 1.00 95.69 178 ALA A O 1
ATOM 1320 N N . ALA A 1 179 ? -12.077 14.185 14.612 1.00 93.00 179 ALA A N 1
ATOM 1321 C CA . ALA A 1 179 ? -10.615 14.214 14.664 1.00 93.00 179 ALA A CA 1
ATOM 1322 C C . ALA A 1 179 ? -9.944 13.250 13.667 1.00 93.00 179 ALA A C 1
ATOM 1324 O O . ALA A 1 179 ? -8.723 13.292 13.516 1.00 93.00 179 ALA A O 1
ATOM 1325 N N . ALA A 1 180 ? -10.713 12.386 12.999 1.00 94.06 180 ALA A N 1
ATOM 1326 C CA . ALA A 1 180 ? -10.185 11.400 12.067 1.00 94.06 180 ALA A CA 1
ATOM 1327 C C . ALA A 1 180 ? -9.528 12.065 10.843 1.00 94.06 180 ALA A C 1
ATOM 1329 O O . ALA A 1 180 ? -10.203 12.644 9.989 1.00 94.06 180 ALA A O 1
ATOM 1330 N N . ASP A 1 181 ? -8.202 11.946 10.730 1.00 87.31 181 ASP A N 1
ATOM 1331 C CA . ASP A 1 181 ? -7.458 12.356 9.538 1.00 87.31 181 ASP A CA 1
ATOM 1332 C C . ASP A 1 181 ? -7.578 11.263 8.458 1.00 87.31 181 ASP A C 1
ATOM 1334 O O . ASP A 1 181 ? -7.174 10.120 8.698 1.00 87.31 181 ASP A O 1
ATOM 1338 N N . PRO A 1 182 ? -8.070 11.576 7.242 1.00 80.50 182 PRO A N 1
ATOM 1339 C CA . PRO A 1 182 ? -8.081 10.631 6.123 1.00 80.50 182 PRO A CA 1
ATOM 1340 C C . PRO A 1 182 ? -6.699 10.050 5.785 1.00 80.50 182 PRO A C 1
ATOM 1342 O O . PRO A 1 182 ? -6.609 8.993 5.159 1.00 80.50 182 PRO A O 1
ATOM 1345 N N . SER A 1 183 ? -5.631 10.755 6.157 1.00 77.62 183 SER A N 1
ATOM 1346 C CA . SER A 1 183 ? -4.239 10.374 5.914 1.00 77.62 183 SER A CA 1
ATOM 1347 C C . SER A 1 183 ? -3.705 9.377 6.945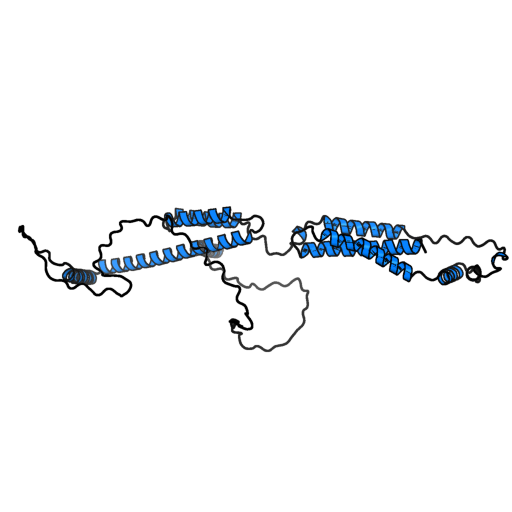 1.00 77.62 183 SER A C 1
ATOM 1349 O O . SER A 1 183 ? -2.765 8.646 6.630 1.00 77.62 183 SER A O 1
ATOM 1351 N N . ASP A 1 184 ? -4.299 9.326 8.142 1.00 83.56 184 ASP A N 1
ATOM 1352 C CA . ASP A 1 184 ? -3.907 8.435 9.239 1.00 83.56 184 ASP A CA 1
ATOM 1353 C C . ASP A 1 184 ? -5.135 7.873 9.990 1.00 83.56 184 ASP A C 1
ATOM 1355 O O . ASP A 1 184 ? -5.429 8.260 11.124 1.00 83.56 184 ASP A O 1
ATOM 1359 N N . PRO A 1 185 ? -5.872 6.925 9.381 1.00 85.38 185 PRO A N 1
ATOM 1360 C CA . PRO A 1 185 ? -7.051 6.327 10.005 1.00 85.38 185 PRO A CA 1
ATOM 1361 C C . PRO A 1 185 ? -6.717 5.448 11.220 1.00 85.38 185 PRO A C 1
ATOM 1363 O O . PRO A 1 185 ? -7.623 5.095 11.970 1.00 85.38 185 PRO A O 1
ATOM 1366 N N . GLY A 1 186 ? -5.448 5.065 11.417 1.00 87.56 186 GLY A N 1
ATOM 1367 C CA . GLY A 1 186 ? -5.047 4.151 12.489 1.00 87.56 186 GLY A CA 1
ATOM 1368 C C . GLY A 1 186 ? -5.316 4.734 13.872 1.00 87.56 186 GLY A C 1
ATOM 1369 O O . GLY A 1 186 ? -5.920 4.077 14.713 1.00 87.56 186 GLY A O 1
ATOM 1370 N N . THR A 1 187 ? -4.968 6.005 14.074 1.00 88.75 187 THR A N 1
ATOM 1371 C CA . THR A 1 187 ? -5.189 6.698 15.354 1.00 88.75 187 THR A CA 1
ATOM 1372 C C . THR A 1 187 ? -6.670 6.805 15.722 1.00 88.75 187 THR A C 1
ATOM 1374 O O . THR A 1 187 ? -7.034 6.613 16.883 1.00 88.75 187 THR A O 1
ATOM 1377 N N . ALA A 1 188 ? -7.534 7.062 14.737 1.00 93.00 188 ALA A N 1
ATOM 1378 C CA . ALA A 1 188 ? -8.977 7.139 14.935 1.00 93.00 188 ALA A CA 1
ATOM 1379 C C . ALA A 1 188 ? -9.589 5.762 15.246 1.00 93.00 188 ALA A C 1
ATOM 1381 O O . ALA A 1 188 ? -10.470 5.659 16.100 1.00 93.00 188 ALA A O 1
ATOM 1382 N N . ILE A 1 189 ? -9.098 4.698 14.599 1.00 93.12 189 ILE A N 1
ATOM 1383 C CA . ILE A 1 189 ? -9.511 3.316 14.884 1.00 93.12 189 ILE A CA 1
ATOM 1384 C C . ILE A 1 189 ? -9.107 2.916 16.308 1.00 93.12 189 ILE A C 1
ATOM 1386 O O . ILE A 1 189 ? -9.957 2.441 17.057 1.00 93.12 189 ILE A O 1
ATOM 1390 N N . ASP A 1 190 ? -7.861 3.172 16.714 1.00 93.56 190 ASP A N 1
ATOM 1391 C CA . ASP A 1 190 ? -7.381 2.859 18.066 1.00 93.56 190 ASP A CA 1
ATOM 1392 C C . ASP A 1 190 ? -8.189 3.605 19.142 1.00 93.56 190 ASP A C 1
ATOM 1394 O O . ASP A 1 190 ? -8.521 3.048 20.190 1.00 93.56 190 ASP A O 1
ATOM 1398 N N . ALA A 1 191 ? -8.535 4.873 18.890 1.00 96.38 191 ALA A N 1
ATOM 1399 C CA . ALA A 1 191 ? -9.387 5.652 19.785 1.00 96.38 191 ALA A CA 1
ATOM 1400 C C . ALA A 1 191 ? -10.806 5.066 19.882 1.00 96.38 191 ALA A C 1
ATOM 1402 O O . ALA A 1 191 ? -11.347 4.945 20.982 1.00 96.38 191 ALA A O 1
ATOM 1403 N N . ALA A 1 192 ? -11.390 4.654 18.753 1.00 95.38 192 ALA A N 1
ATOM 1404 C CA . ALA A 1 192 ? -12.701 4.012 18.721 1.00 95.38 192 ALA A CA 1
ATOM 1405 C C . ALA A 1 192 ? -12.703 2.660 19.461 1.00 95.38 192 ALA A C 1
ATOM 1407 O O . ALA A 1 192 ? -13.649 2.360 20.188 1.00 95.38 192 ALA A O 1
ATOM 1408 N N . GLU A 1 193 ? -11.640 1.858 19.342 1.00 95.44 193 GLU A N 1
ATOM 1409 C CA . GLU A 1 193 ? -11.510 0.599 20.088 1.00 95.44 193 GLU A CA 1
ATOM 1410 C C . GLU A 1 193 ? -11.416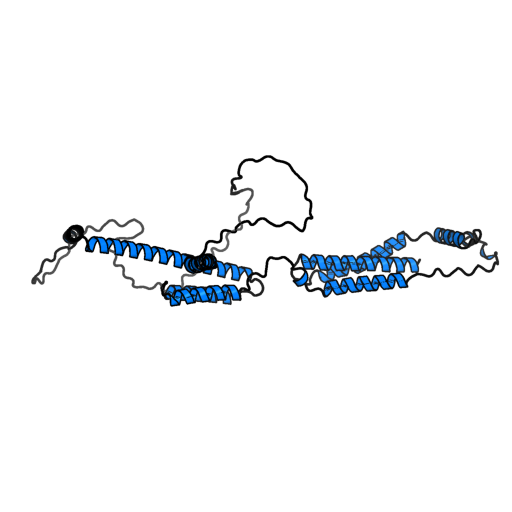 0.826 21.601 1.00 95.44 193 GLU A C 1
ATOM 1412 O O . GLU A 1 193 ? -12.093 0.130 22.359 1.00 95.44 193 GLU A O 1
ATOM 1417 N N . ARG A 1 194 ? -10.666 1.842 22.053 1.00 97.00 194 ARG A N 1
ATOM 1418 C CA . ARG A 1 194 ? -10.620 2.219 23.479 1.00 97.00 194 ARG A CA 1
ATOM 1419 C C . ARG A 1 194 ? -11.979 2.665 24.003 1.00 97.00 194 ARG A C 1
ATOM 1421 O O . ARG A 1 194 ? -12.358 2.290 25.110 1.00 97.00 194 ARG A O 1
ATOM 1428 N N . LEU A 1 195 ? -12.723 3.440 23.211 1.00 97.12 195 LEU A N 1
ATOM 1429 C CA . LEU A 1 195 ? -14.081 3.841 23.575 1.00 97.12 195 LEU A CA 1
ATOM 1430 C C . LEU A 1 195 ? -14.985 2.612 23.717 1.00 97.12 195 LEU A C 1
ATOM 1432 O O . LEU A 1 195 ? -15.703 2.485 24.705 1.00 97.12 195 LEU A O 1
ATOM 1436 N N . ARG A 1 196 ? -14.897 1.664 22.780 1.00 96.56 196 ARG A N 1
ATOM 1437 C CA . ARG A 1 196 ? -15.644 0.405 22.854 1.00 96.56 196 ARG A CA 1
ATOM 1438 C C . ARG A 1 196 ? -15.293 -0.414 24.099 1.00 96.56 196 ARG A C 1
ATOM 1440 O O . ARG A 1 196 ? -16.188 -0.954 24.744 1.00 96.56 196 ARG A O 1
ATOM 1447 N N . GLU A 1 197 ? -14.012 -0.505 24.447 1.00 96.94 197 GLU A N 1
ATOM 1448 C CA . GLU A 1 197 ? -13.559 -1.180 25.667 1.00 96.94 197 GLU A CA 1
ATOM 1449 C C . GLU A 1 197 ? -14.125 -0.501 26.927 1.00 96.94 197 GLU A C 1
ATOM 1451 O O . GLU A 1 197 ? -14.609 -1.188 27.828 1.00 96.94 197 GLU A O 1
ATOM 1456 N N . ARG A 1 198 ? -14.172 0.840 26.958 1.00 97.31 198 ARG A N 1
ATOM 1457 C CA . ARG A 1 198 ? -14.789 1.615 28.049 1.00 97.31 198 ARG A CA 1
ATOM 1458 C C . ARG A 1 198 ? -16.292 1.347 28.170 1.00 97.31 198 ARG A C 1
ATOM 1460 O O . ARG A 1 198 ? -16.772 1.131 29.280 1.00 97.31 198 ARG A O 1
ATOM 1467 N N . VAL A 1 199 ? -17.022 1.304 27.051 1.00 95.69 199 VAL A N 1
ATOM 1468 C CA . VAL A 1 199 ? -18.455 0.948 27.025 1.00 95.69 199 VAL A CA 1
ATOM 1469 C C . VAL A 1 199 ? -18.678 -0.447 27.618 1.00 95.69 199 VAL A C 1
ATOM 1471 O O . VAL A 1 199 ? -19.520 -0.620 28.499 1.00 95.69 199 VAL A O 1
ATOM 1474 N N . ALA A 1 200 ? -17.885 -1.434 27.192 1.00 95.38 200 ALA A N 1
ATOM 1475 C CA . ALA A 1 200 ? -17.987 -2.800 27.700 1.00 95.38 200 ALA A CA 1
ATOM 1476 C C . ALA A 1 200 ? -17.696 -2.887 29.211 1.00 95.38 200 ALA A C 1
ATOM 1478 O O . ALA A 1 200 ? -18.416 -3.579 29.933 1.00 95.38 200 ALA A O 1
ATOM 1479 N N . ALA A 1 201 ? -16.690 -2.154 29.698 1.00 96.31 201 ALA A N 1
ATOM 1480 C CA . ALA A 1 201 ? -16.340 -2.112 31.116 1.00 96.31 201 ALA A CA 1
ATOM 1481 C C . ALA A 1 201 ? -17.456 -1.501 31.985 1.00 96.31 201 ALA A C 1
ATOM 1483 O O . ALA A 1 201 ? -17.749 -2.018 33.064 1.00 96.31 201 ALA A O 1
ATOM 1484 N N . LEU A 1 202 ? -18.114 -0.435 31.513 1.00 94.69 202 LEU A N 1
ATOM 1485 C CA . LEU A 1 202 ? -19.239 0.190 32.222 1.00 94.69 202 LEU A CA 1
ATOM 1486 C C . LEU A 1 202 ? -20.450 -0.747 32.315 1.00 94.69 202 LEU A C 1
ATOM 1488 O O . LEU A 1 202 ? -21.064 -0.859 33.376 1.00 94.69 202 LEU A O 1
ATOM 1492 N N . LEU A 1 203 ? -20.761 -1.472 31.237 1.00 94.69 203 LEU A N 1
ATOM 1493 C CA . LEU A 1 203 ? -21.831 -2.473 31.246 1.00 94.69 203 LEU A CA 1
ATOM 1494 C C . LEU A 1 203 ? -21.544 -3.627 32.208 1.00 94.69 203 LEU A C 1
ATOM 1496 O O . LEU A 1 203 ? -22.447 -4.096 32.905 1.00 94.69 203 LEU A O 1
ATOM 1500 N N . GLU A 1 204 ? -20.295 -4.092 32.266 1.00 95.44 204 GLU A N 1
ATOM 1501 C CA . GLU A 1 204 ? -19.905 -5.140 33.206 1.00 95.44 204 GLU A CA 1
ATOM 1502 C C . GLU A 1 204 ? -20.071 -4.667 34.655 1.00 95.44 204 GLU A C 1
ATOM 1504 O O . GLU A 1 204 ? -20.721 -5.369 35.439 1.00 95.44 204 GLU A O 1
ATOM 1509 N N . LEU A 1 205 ? -19.598 -3.455 34.970 1.00 95.31 205 LEU A N 1
ATOM 1510 C CA . LEU A 1 205 ? -19.732 -2.843 36.293 1.00 95.31 205 LEU A CA 1
ATOM 1511 C C . LEU A 1 205 ? -21.203 -2.710 36.708 1.00 95.31 205 LEU A C 1
ATOM 1513 O O . LEU A 1 205 ? -21.569 -3.152 37.797 1.00 95.31 205 LEU A O 1
ATOM 1517 N N . ASN A 1 206 ? -22.062 -2.188 35.829 1.00 92.94 206 ASN A N 1
ATOM 1518 C CA . ASN A 1 206 ? -23.496 -2.065 36.104 1.00 92.94 206 ASN A CA 1
ATOM 1519 C C . ASN A 1 206 ? -24.176 -3.424 36.289 1.00 92.94 206 ASN A C 1
ATOM 1521 O O . ASN A 1 206 ? -25.023 -3.601 37.163 1.00 92.94 206 ASN A O 1
ATOM 1525 N N . SER A 1 207 ? -23.788 -4.428 35.501 1.00 92.19 207 SER A N 1
ATOM 1526 C CA . SER A 1 207 ? -24.323 -5.779 35.676 1.00 92.19 207 SER A CA 1
ATOM 1527 C C . SER A 1 207 ? -23.915 -6.396 37.020 1.00 92.19 207 SER A C 1
ATOM 1529 O O . SER A 1 207 ? -24.651 -7.212 37.579 1.00 92.19 207 SER A O 1
ATOM 1531 N N . GLU A 1 208 ? -22.739 -6.042 37.543 1.00 94.88 208 GLU A N 1
ATOM 1532 C CA . GLU A 1 208 ? -22.252 -6.520 38.832 1.00 94.88 208 GLU A CA 1
ATOM 1533 C C . GLU A 1 208 ? -22.936 -5.801 39.998 1.00 94.88 208 GLU A C 1
ATOM 1535 O O . GLU A 1 208 ? -23.362 -6.462 40.948 1.00 94.88 208 GLU A O 1
ATOM 1540 N N . THR A 1 209 ? -23.115 -4.480 39.916 1.00 93.38 209 THR A N 1
ATOM 1541 C CA . THR A 1 209 ? -23.841 -3.711 40.937 1.00 93.38 209 THR A CA 1
ATOM 1542 C C . THR A 1 209 ? -25.293 -4.166 41.034 1.00 93.38 209 THR A C 1
ATOM 1544 O O . THR A 1 209 ? -25.761 -4.448 42.137 1.00 93.38 209 THR A O 1
ATOM 1547 N N . LEU A 1 210 ? -25.974 -4.373 39.902 1.00 91.94 210 LEU A N 1
ATOM 1548 C CA . LEU A 1 210 ? -27.337 -4.909 39.880 1.00 91.94 210 LEU A CA 1
ATOM 1549 C C . LEU A 1 210 ? -27.423 -6.304 40.509 1.00 91.94 210 LEU A C 1
ATOM 1551 O O . LEU A 1 210 ? -28.356 -6.578 41.260 1.00 91.94 210 LEU A O 1
ATOM 1555 N N . LYS A 1 211 ? -26.444 -7.188 40.272 1.00 93.06 211 LYS A N 1
ATOM 1556 C CA . LYS A 1 211 ? -26.413 -8.508 40.928 1.00 93.06 211 LYS A CA 1
ATOM 1557 C C . LYS A 1 211 ? -26.288 -8.396 42.443 1.00 93.06 211 LYS A C 1
ATOM 1559 O O . LYS A 1 211 ? -26.953 -9.158 43.137 1.00 93.06 211 LYS A O 1
ATOM 1564 N N . ARG A 1 212 ? -25.456 -7.479 42.947 1.00 93.44 212 ARG A N 1
ATOM 1565 C CA . ARG A 1 212 ? -25.304 -7.256 44.393 1.00 93.44 212 ARG A CA 1
ATOM 1566 C C . ARG A 1 212 ? -26.594 -6.715 44.999 1.00 93.44 212 ARG A C 1
ATOM 1568 O O . ARG A 1 212 ? -27.093 -7.301 45.946 1.00 93.44 212 ARG A O 1
ATOM 1575 N N . VAL A 1 213 ? -27.204 -5.711 44.369 1.00 93.12 213 VAL A N 1
ATOM 1576 C CA . VAL A 1 213 ? -28.488 -5.151 44.820 1.00 93.12 213 VAL A CA 1
ATOM 1577 C C . VAL A 1 213 ? -29.591 -6.213 44.837 1.00 93.12 213 VAL A C 1
ATOM 1579 O O . VAL A 1 213 ? -30.341 -6.297 45.806 1.00 93.12 213 VAL A O 1
ATOM 1582 N N . VAL A 1 214 ? -29.675 -7.069 43.811 1.00 94.69 214 VAL A N 1
ATOM 1583 C CA . VAL A 1 214 ? -30.650 -8.172 43.788 1.00 94.69 214 VAL A CA 1
ATOM 1584 C C . VAL A 1 214 ? -30.369 -9.181 44.905 1.00 94.69 214 VAL A C 1
ATOM 1586 O O . VAL A 1 214 ? -31.298 -9.562 45.611 1.00 94.69 214 VAL A O 1
ATOM 1589 N N . GLN A 1 215 ? -29.109 -9.577 45.115 1.00 94.00 215 GLN A N 1
ATOM 1590 C CA . GLN A 1 215 ? -28.730 -10.488 46.203 1.00 94.00 215 GLN A CA 1
ATOM 1591 C C . GLN A 1 215 ? -29.056 -9.915 47.586 1.00 94.00 215 GLN A C 1
ATOM 1593 O O . GLN A 1 215 ? -29.586 -10.639 48.429 1.00 94.00 215 GLN A O 1
ATOM 1598 N N . ASP A 1 216 ? -28.794 -8.627 47.798 1.00 93.56 216 ASP A N 1
ATOM 1599 C CA . ASP A 1 216 ? -29.111 -7.929 49.041 1.00 93.56 216 ASP A CA 1
ATOM 1600 C C . ASP A 1 216 ? -30.632 -7.830 49.233 1.00 93.56 216 ASP A C 1
ATOM 1602 O O . ASP A 1 216 ? -31.140 -8.083 50.325 1.00 93.56 216 ASP A O 1
ATOM 1606 N N . SER A 1 217 ? -31.390 -7.564 48.162 1.00 93.75 217 SER A N 1
ATOM 1607 C CA . SER A 1 217 ? -32.857 -7.544 48.211 1.00 93.75 217 SER A CA 1
ATOM 1608 C C . SER A 1 217 ? -33.461 -8.923 48.505 1.00 93.75 217 SER A C 1
ATOM 1610 O O . SER A 1 217 ? -34.399 -9.022 49.294 1.00 93.75 217 SER A O 1
ATOM 1612 N N . ASP A 1 218 ? -32.891 -10.000 47.954 1.00 92.88 218 ASP A N 1
ATOM 1613 C CA . ASP A 1 218 ? -33.301 -11.378 48.237 1.00 92.88 218 ASP A CA 1
ATOM 1614 C C . ASP A 1 218 ? -32.963 -11.770 49.681 1.00 92.88 218 ASP A C 1
ATOM 1616 O O . ASP A 1 218 ? -33.736 -12.477 50.333 1.00 92.88 218 ASP A O 1
ATOM 1620 N N . ALA A 1 219 ? -31.818 -11.316 50.200 1.00 88.44 219 ALA A N 1
ATOM 1621 C CA . ALA A 1 219 ? -31.446 -11.512 51.596 1.00 88.44 219 ALA A CA 1
ATOM 1622 C C . ALA A 1 219 ? -32.438 -10.802 52.532 1.00 88.44 219 ALA A C 1
ATOM 1624 O O . ALA A 1 219 ? -32.935 -11.424 53.472 1.00 88.44 219 ALA A O 1
ATOM 1625 N N . LEU A 1 220 ? -32.809 -9.555 52.225 1.00 88.50 220 LEU A N 1
ATOM 1626 C CA . LEU A 1 220 ? -33.835 -8.812 52.963 1.00 88.50 220 LEU A CA 1
ATOM 1627 C C . LEU A 1 220 ? -35.214 -9.475 52.864 1.00 88.50 220 LEU A C 1
ATOM 1629 O O . LEU A 1 220 ? -35.911 -9.588 53.868 1.00 88.50 220 LEU A O 1
ATOM 1633 N N . ALA A 1 221 ? -35.598 -9.977 51.690 1.00 90.94 221 ALA A N 1
ATOM 1634 C CA . ALA A 1 221 ? -36.855 -10.698 51.515 1.00 90.94 221 ALA A CA 1
ATOM 1635 C C . ALA A 1 221 ? -36.890 -12.006 52.322 1.00 90.94 221 ALA A C 1
ATOM 1637 O O . ALA A 1 221 ? -37.945 -12.392 52.823 1.00 90.94 221 ALA A O 1
ATOM 1638 N N . ARG A 1 222 ? -35.753 -12.697 52.483 1.00 88.75 222 ARG A N 1
ATOM 1639 C CA . ARG A 1 222 ? -35.660 -13.878 53.357 1.00 88.75 222 ARG A CA 1
ATOM 1640 C C . ARG A 1 222 ? -35.815 -13.510 54.826 1.00 88.75 222 ARG A C 1
ATOM 1642 O O . ARG A 1 222 ? -36.576 -14.184 55.507 1.00 88.75 222 ARG A O 1
ATOM 1649 N N . ILE A 1 223 ? -35.160 -12.440 55.275 1.00 86.38 223 ILE A N 1
ATOM 1650 C CA . ILE A 1 223 ? -35.301 -11.930 56.647 1.00 86.38 223 ILE A CA 1
ATOM 1651 C C . ILE A 1 223 ? -36.756 -11.526 56.914 1.00 86.38 223 ILE A C 1
ATOM 1653 O O . ILE A 1 223 ? -37.316 -11.902 57.932 1.00 86.38 223 ILE A O 1
ATOM 1657 N N . ALA A 1 224 ? -37.408 -10.837 55.975 1.00 86.19 224 ALA A N 1
ATOM 1658 C CA . ALA A 1 224 ? -38.797 -10.403 56.131 1.00 86.19 224 ALA A CA 1
ATOM 1659 C C . ALA A 1 224 ? -39.813 -11.562 56.176 1.00 86.19 224 ALA A C 1
ATOM 1661 O O . ALA A 1 224 ? -40.881 -11.419 56.766 1.00 86.19 224 ALA A O 1
ATOM 1662 N N . ASN A 1 225 ? -39.507 -12.698 55.539 1.00 93.31 225 ASN A N 1
ATOM 1663 C CA . ASN A 1 225 ? -40.372 -13.882 55.547 1.00 93.31 225 ASN A CA 1
ATOM 1664 C C . ASN A 1 225 ? -40.099 -14.830 56.728 1.00 93.31 225 ASN A C 1
ATOM 1666 O O . ASN A 1 225 ? -40.878 -15.762 56.936 1.00 93.31 225 ASN A O 1
ATOM 1670 N N . ASP A 1 226 ? -39.020 -14.614 57.483 1.00 94.19 226 ASP A N 1
ATOM 1671 C CA . ASP A 1 226 ? -38.709 -15.357 58.700 1.00 94.19 226 ASP A CA 1
ATOM 1672 C C . ASP A 1 226 ? -39.103 -14.512 59.927 1.00 94.19 226 ASP A C 1
ATOM 1674 O O . ASP A 1 226 ? -38.434 -13.523 60.235 1.00 94.19 226 ASP A O 1
ATOM 1678 N N . PRO A 1 227 ? -40.202 -14.852 60.627 1.00 90.25 227 PRO A N 1
ATOM 1679 C CA . PRO A 1 227 ? -40.705 -14.034 61.725 1.00 90.25 227 PRO A CA 1
ATOM 1680 C C . PRO A 1 227 ? -39.716 -13.922 62.896 1.00 90.25 227 PRO A C 1
ATOM 1682 O O . PRO A 1 227 ? -39.720 -12.897 63.570 1.00 90.25 227 PRO A O 1
ATOM 1685 N N . GLU A 1 228 ? -38.850 -14.920 63.122 1.00 91.50 228 GLU A N 1
ATOM 1686 C CA . GLU A 1 228 ? -37.829 -14.847 64.180 1.00 91.50 228 GLU A CA 1
ATOM 1687 C C . GLU A 1 228 ? -36.695 -13.888 63.787 1.00 91.50 228 GLU A C 1
ATOM 1689 O O . GLU A 1 228 ? -36.287 -13.041 64.584 1.00 91.50 228 GLU A O 1
ATOM 1694 N N . ALA A 1 229 ? -36.233 -13.955 62.533 1.00 85.75 229 ALA A N 1
ATOM 1695 C CA . ALA A 1 229 ? -35.207 -13.045 62.021 1.00 85.75 229 ALA A CA 1
ATOM 1696 C C . ALA A 1 229 ? -35.710 -11.594 61.931 1.00 85.75 229 ALA A C 1
ATOM 1698 O O . ALA A 1 229 ? -34.943 -10.653 62.149 1.00 85.75 229 ALA A O 1
ATOM 1699 N N . ALA A 1 230 ? -36.998 -11.400 61.637 1.00 85.69 230 ALA A N 1
ATOM 1700 C CA . ALA A 1 230 ? -37.627 -10.086 61.629 1.00 85.69 230 ALA A CA 1
ATOM 1701 C C . ALA A 1 230 ? -37.645 -9.445 63.030 1.00 85.69 230 ALA A C 1
ATOM 1703 O O . ALA A 1 230 ? -37.321 -8.263 63.151 1.00 85.69 230 ALA A O 1
ATOM 1704 N N . GLU A 1 231 ? -37.955 -10.205 64.090 1.00 89.38 231 GLU A N 1
ATOM 1705 C CA . GLU A 1 231 ? -37.893 -9.701 65.473 1.00 89.38 231 GLU A CA 1
ATOM 1706 C C . GLU A 1 231 ? -36.460 -9.340 65.898 1.00 89.38 231 GLU A C 1
ATOM 1708 O O . GLU A 1 231 ? -36.246 -8.305 66.533 1.00 89.38 231 GLU A O 1
ATOM 1713 N N . GLU A 1 232 ? -35.460 -10.145 65.520 1.00 88.69 232 GLU A N 1
ATOM 1714 C CA . GLU A 1 232 ? -34.052 -9.858 65.825 1.00 88.69 232 GLU A CA 1
ATOM 1715 C C . GLU A 1 232 ? -33.550 -8.603 65.094 1.00 88.69 232 GLU A C 1
ATOM 1717 O O . GLU A 1 232 ? -32.885 -7.754 65.695 1.00 88.69 232 GLU A O 1
ATOM 1722 N N . PHE A 1 233 ? -33.926 -8.433 63.823 1.00 86.25 233 PHE A N 1
ATOM 1723 C CA . PHE A 1 233 ? -33.588 -7.242 63.045 1.00 86.25 233 PHE A CA 1
ATOM 1724 C C . PHE A 1 233 ? -34.258 -5.978 63.606 1.00 86.25 233 PHE A C 1
ATOM 1726 O O . PHE A 1 233 ? -33.606 -4.941 63.730 1.00 86.25 233 PHE A O 1
ATOM 1733 N N . GLN A 1 234 ? -35.528 -6.070 64.018 1.00 86.81 234 GLN A N 1
ATOM 1734 C CA . GLN A 1 234 ? -36.248 -4.976 64.675 1.00 86.81 234 GLN A CA 1
ATOM 1735 C C . GLN A 1 234 ? -35.556 -4.565 65.982 1.00 86.81 234 GLN A C 1
ATOM 1737 O O . GLN A 1 234 ? -35.325 -3.383 66.219 1.00 86.81 234 GLN A O 1
ATOM 1742 N N . LYS A 1 235 ? -35.143 -5.544 66.795 1.00 89.69 235 LYS A N 1
ATOM 1743 C CA . LYS A 1 235 ? -34.421 -5.293 68.045 1.00 89.69 235 LYS A CA 1
ATOM 1744 C C . LYS A 1 235 ? -33.062 -4.630 67.803 1.00 89.69 235 LYS A C 1
ATOM 1746 O O . LYS A 1 235 ? -32.683 -3.740 68.557 1.00 89.69 235 LYS A O 1
ATOM 1751 N N . MET A 1 236 ? -32.354 -5.028 66.745 1.00 86.38 236 MET A N 1
ATOM 1752 C CA . MET A 1 236 ? -31.078 -4.422 66.351 1.00 86.38 236 MET A CA 1
ATOM 1753 C C . MET A 1 236 ? -31.254 -2.966 65.883 1.00 86.38 236 MET A C 1
ATOM 1755 O O . MET A 1 236 ? -30.433 -2.111 66.218 1.00 86.38 236 MET A O 1
ATOM 1759 N N . LEU A 1 237 ? -32.340 -2.666 65.159 1.00 88.00 237 LEU A N 1
ATOM 1760 C CA . LEU A 1 237 ? -32.713 -1.296 64.794 1.00 88.00 237 LEU A CA 1
ATOM 1761 C C . LEU A 1 237 ? -33.067 -0.459 66.030 1.00 88.00 237 LEU A C 1
ATOM 1763 O O . LEU A 1 237 ? -32.545 0.644 66.175 1.00 88.00 237 LEU A O 1
ATOM 1767 N N . ASP A 1 238 ? -33.881 -0.987 66.945 1.00 85.19 238 ASP A N 1
ATOM 1768 C CA . ASP A 1 238 ? -34.269 -0.290 68.176 1.00 85.19 238 ASP A CA 1
ATOM 1769 C C . ASP A 1 238 ? -33.054 -0.013 69.079 1.00 85.19 238 ASP A C 1
ATOM 1771 O O . ASP A 1 238 ? -32.927 1.080 69.631 1.00 85.19 238 ASP A O 1
ATOM 1775 N N . GLU A 1 239 ? -32.114 -0.956 69.186 1.00 86.25 239 GLU A N 1
ATOM 1776 C CA . GLU A 1 239 ? -30.880 -0.795 69.964 1.00 86.25 239 GLU A CA 1
ATOM 1777 C C . GLU A 1 239 ? -29.911 0.214 69.315 1.00 86.25 239 GLU A C 1
ATOM 1779 O O . GLU A 1 239 ? -29.326 1.048 70.011 1.00 86.25 239 GLU A O 1
ATOM 1784 N N . SER A 1 240 ? -29.805 0.226 67.979 1.00 84.38 240 SER A N 1
ATOM 1785 C CA . SER A 1 240 ? -29.017 1.227 67.248 1.00 84.38 240 SER A CA 1
ATOM 1786 C C . SER A 1 240 ? -29.650 2.627 67.281 1.00 84.38 240 SER A C 1
ATOM 1788 O O . SER A 1 240 ? -28.928 3.626 67.264 1.00 84.38 240 SER A O 1
ATOM 1790 N N . CYS A 1 241 ? -30.980 2.732 67.346 1.00 74.88 241 CYS A N 1
ATOM 1791 C CA . CYS A 1 241 ? -31.690 4.008 67.460 1.00 74.88 241 CYS A CA 1
ATOM 1792 C C . CYS A 1 241 ? -31.708 4.546 68.901 1.00 74.88 241 CYS A C 1
ATOM 1794 O O . CYS A 1 241 ? -31.594 5.757 69.094 1.00 74.88 241 CYS A O 1
ATOM 1796 N N . ALA A 1 242 ? -31.761 3.678 69.916 1.00 69.62 242 ALA A N 1
ATOM 1797 C CA . ALA A 1 242 ? -31.747 4.072 71.328 1.00 69.62 242 ALA A CA 1
ATOM 1798 C C . ALA A 1 242 ? -30.445 4.775 71.764 1.00 69.62 242 ALA A C 1
ATOM 1800 O O . ALA A 1 242 ? -30.451 5.523 72.739 1.00 69.62 242 ALA A O 1
ATOM 1801 N N . GLY A 1 243 ? -29.337 4.572 71.043 1.00 62.88 243 GLY A N 1
ATOM 1802 C CA . GLY A 1 243 ? -28.050 5.210 71.339 1.00 62.88 243 GLY A CA 1
ATOM 1803 C C . GLY A 1 243 ? -27.788 6.550 70.639 1.00 62.88 243 GLY A C 1
ATOM 1804 O O . GLY A 1 243 ? -26.838 7.232 71.017 1.00 62.88 243 GLY A O 1
ATOM 1805 N N . SER A 1 244 ? -28.578 6.939 69.628 1.00 57.31 244 SER A N 1
ATOM 1806 C CA . SER A 1 244 ? -28.209 8.040 68.715 1.00 57.31 244 SER A CA 1
ATOM 1807 C C . SER A 1 244 ? -29.247 9.159 68.566 1.00 57.31 244 SER A C 1
ATOM 1809 O O . SER A 1 244 ? -29.043 10.064 67.754 1.00 57.31 244 SER A O 1
ATOM 1811 N N . CYS A 1 245 ? -30.325 9.163 69.350 1.00 54.03 245 CYS A N 1
ATOM 1812 C CA . CYS A 1 245 ? -31.190 10.337 69.476 1.00 54.03 245 CYS A CA 1
ATOM 1813 C C . CYS A 1 245 ? -30.771 11.157 70.712 1.00 54.03 245 CYS A C 1
ATOM 1815 O O . CYS A 1 245 ? -31.181 10.812 71.821 1.00 54.03 245 CYS A O 1
ATOM 1817 N N . PRO A 1 246 ? -29.967 12.232 70.574 1.00 54.31 246 PRO A N 1
ATOM 1818 C CA . PRO A 1 246 ? -29.742 13.162 71.672 1.00 54.31 246 PRO A CA 1
ATOM 1819 C C . PRO A 1 246 ? -31.060 13.885 71.994 1.00 54.31 246 PRO A C 1
ATOM 1821 O O . PRO A 1 246 ? -31.521 14.727 71.233 1.00 54.31 246 PRO A O 1
ATOM 1824 N N . ASN A 1 247 ? -31.663 13.497 73.117 1.00 56.59 247 ASN A N 1
ATOM 1825 C CA . ASN A 1 247 ? -32.672 14.200 73.912 1.00 56.59 247 ASN A CA 1
ATOM 1826 C C . ASN A 1 247 ? -33.791 14.930 73.149 1.00 56.59 247 ASN A C 1
ATOM 1828 O O . ASN A 1 247 ? -33.749 16.141 72.932 1.00 56.59 247 ASN A O 1
ATOM 1832 N N . GLY A 1 248 ? -34.884 14.205 72.904 1.00 52.25 248 GLY A N 1
ATOM 1833 C CA . GLY A 1 248 ? -36.218 14.800 72.906 1.00 52.25 248 GLY A CA 1
ATOM 1834 C C . GLY A 1 248 ? -36.606 15.191 74.333 1.00 52.25 248 GLY A C 1
ATOM 1835 O O . GLY A 1 248 ? -37.343 14.469 74.995 1.00 52.25 248 GLY A O 1
ATOM 1836 N N . GLU A 1 249 ? -36.071 16.308 74.818 1.00 50.97 249 GLU A N 1
ATOM 1837 C CA . GLU A 1 249 ? -36.574 16.986 76.009 1.00 50.97 249 GLU A CA 1
ATOM 1838 C C . GLU A 1 249 ? -37.489 18.110 75.517 1.00 50.97 249 GLU A C 1
ATOM 1840 O O . GLU A 1 249 ? -37.038 19.114 74.960 1.00 50.97 249 GLU A O 1
ATOM 1845 N N . GLU A 1 250 ? -38.802 17.893 75.631 1.00 56.22 250 GLU A N 1
ATOM 1846 C CA . GLU A 1 250 ? -39.804 18.939 75.444 1.00 56.22 250 GLU A CA 1
ATOM 1847 C C . GLU A 1 250 ? -39.450 20.103 76.379 1.00 56.22 250 GLU A C 1
ATOM 1849 O O . GLU A 1 250 ? -39.599 20.002 77.594 1.00 56.22 250 GLU A O 1
ATOM 1854 N N . ARG A 1 251 ? -38.955 21.210 75.817 1.00 46.19 251 ARG A N 1
ATOM 1855 C CA . ARG A 1 251 ? -38.774 22.480 76.529 1.00 46.19 251 ARG A CA 1
ATOM 1856 C C . ARG A 1 251 ? -40.032 23.335 76.346 1.00 46.19 251 ARG A C 1
ATOM 1858 O O . ARG A 1 251 ? -40.176 23.971 75.299 1.00 46.19 251 ARG A O 1
ATOM 1865 N N . PRO A 1 252 ? -40.950 23.398 77.326 1.00 53.81 252 PRO A N 1
ATOM 1866 C CA . PRO A 1 252 ? -41.935 24.459 77.370 1.00 53.81 252 PRO A CA 1
ATOM 1867 C C . PRO A 1 252 ? -41.269 25.708 77.956 1.00 53.81 252 PRO A C 1
ATOM 1869 O O . PRO A 1 252 ? -40.950 25.740 79.135 1.00 53.81 252 PRO A O 1
ATOM 1872 N N . GLY A 1 253 ? -41.079 26.719 77.108 1.00 58.16 253 GLY A N 1
ATOM 1873 C CA . GLY A 1 253 ? -40.926 28.127 77.482 1.00 58.16 253 GLY A CA 1
ATOM 1874 C C . GLY A 1 253 ? -39.805 28.475 78.460 1.00 58.16 253 GLY A C 1
ATOM 1875 O O . GLY A 1 253 ? -39.998 28.408 79.663 1.00 58.16 253 GLY A O 1
ATOM 1876 N N . GLU A 1 254 ? -38.703 29.014 77.946 1.00 44.47 254 GLU A N 1
ATOM 1877 C CA . GLU A 1 254 ? -37.889 29.961 78.711 1.00 44.47 254 GLU A CA 1
ATOM 1878 C C . GLU A 1 254 ? -37.107 30.849 77.737 1.00 44.47 254 GLU A C 1
ATOM 1880 O O . GLU A 1 254 ? -36.188 30.411 77.046 1.00 44.47 254 GLU A O 1
ATOM 1885 N N . GLU A 1 255 ? -37.541 32.106 77.644 1.00 50.72 255 GLU A N 1
ATOM 1886 C CA . GLU A 1 255 ? -36.727 33.217 77.164 1.00 50.72 255 GLU A CA 1
ATOM 1887 C C . GLU A 1 255 ? -35.583 33.384 78.174 1.00 50.72 255 GLU A C 1
ATOM 1889 O O . GLU A 1 255 ? -35.798 33.843 79.293 1.00 50.72 255 GLU A O 1
ATOM 1894 N N . GLY A 1 256 ? -34.384 32.928 77.819 1.00 44.72 256 GLY A N 1
ATOM 1895 C CA . GLY A 1 256 ? -33.231 32.941 78.713 1.00 44.72 256 GLY A CA 1
ATOM 1896 C C . GLY A 1 256 ? -31.940 33.077 77.927 1.00 44.72 256 GLY A C 1
ATOM 1897 O O . GLY A 1 256 ? -31.488 32.133 77.281 1.00 44.72 256 GLY A O 1
ATOM 1898 N N . GLU A 1 257 ? -31.381 34.281 77.980 1.00 52.09 257 GLU A N 1
ATOM 1899 C CA . GLU A 1 257 ? -30.041 34.647 77.536 1.00 52.09 257 GLU A CA 1
ATOM 1900 C C . GLU A 1 257 ? -29.023 33.589 77.998 1.00 52.09 257 GLU A C 1
ATOM 1902 O O . GLU A 1 257 ? -28.864 33.343 79.191 1.00 52.09 257 GLU A O 1
ATOM 1907 N N . CYS A 1 258 ? -28.351 32.931 77.051 1.00 42.81 258 CYS A N 1
ATOM 1908 C CA . CYS A 1 258 ? -27.244 32.030 77.355 1.00 42.81 258 CYS A CA 1
ATOM 1909 C C . CYS A 1 258 ? -25.931 32.785 77.153 1.00 42.81 258 CYS A C 1
ATOM 1911 O O . CYS A 1 258 ? -25.462 32.964 76.028 1.00 42.81 258 CYS A O 1
ATOM 1913 N N . GLU A 1 259 ? -25.380 33.236 78.277 1.00 45.94 259 GLU A N 1
ATOM 1914 C CA . GLU A 1 259 ? -23.993 33.655 78.433 1.00 45.94 259 GLU A CA 1
ATOM 1915 C C . GLU A 1 259 ? -23.031 32.498 78.116 1.00 45.94 259 GLU A C 1
ATOM 1917 O O . GLU A 1 259 ? -23.115 31.394 78.651 1.00 45.94 259 GLU A O 1
ATOM 1922 N N . GLU A 1 260 ? -22.120 32.802 77.198 1.00 54.09 260 GLU A N 1
ATOM 1923 C CA . GLU A 1 260 ? -20.691 32.488 77.182 1.00 54.09 260 GLU A CA 1
ATOM 1924 C C . GLU A 1 260 ? -20.134 31.694 78.391 1.00 54.09 260 GLU A C 1
ATOM 1926 O O . GLU A 1 260 ? -20.033 32.231 79.492 1.00 54.09 260 GLU A O 1
ATOM 1931 N N . GLN A 1 261 ? -19.679 30.450 78.162 1.00 46.59 261 GLN A N 1
ATOM 1932 C CA . GLN A 1 261 ? -18.381 29.910 78.630 1.00 46.59 261 GLN A CA 1
ATOM 1933 C C . GLN A 1 261 ? -18.230 28.400 78.351 1.00 46.59 261 GLN A C 1
ATOM 1935 O O . GLN A 1 261 ? -19.069 27.600 78.756 1.00 46.59 261 GLN A O 1
ATOM 1940 N N . GLY A 1 262 ? -17.084 28.003 77.774 1.00 43.91 262 GLY A N 1
ATOM 1941 C CA . GLY A 1 262 ? -16.509 26.666 78.000 1.00 43.91 262 GLY A CA 1
ATOM 1942 C C . GLY A 1 262 ? -16.014 25.892 76.777 1.00 43.91 262 GLY A C 1
ATOM 1943 O O . GLY A 1 262 ? -16.541 24.829 76.469 1.00 43.91 262 GLY A O 1
ATOM 1944 N N . GLU A 1 263 ? -14.970 26.395 76.118 1.00 54.72 263 GLU A N 1
ATOM 1945 C CA . GLU A 1 263 ? -14.199 25.749 75.047 1.00 54.72 263 GLU A CA 1
ATOM 1946 C C . GLU A 1 263 ? -13.566 24.397 75.444 1.00 54.72 263 GLU A C 1
ATOM 1948 O O . GLU A 1 263 ? -12.752 24.346 76.365 1.00 54.72 263 GLU A O 1
ATOM 1953 N N . VAL A 1 264 ? -13.794 23.344 74.644 1.00 59.09 264 VAL A N 1
ATOM 1954 C CA . VAL A 1 264 ? -12.728 22.385 74.276 1.00 59.09 264 VAL A CA 1
ATOM 1955 C C . VAL A 1 264 ? -12.891 21.973 72.796 1.00 59.09 264 VAL A C 1
ATOM 1957 O O . VAL A 1 264 ? -13.613 21.021 72.500 1.00 59.09 264 VAL A O 1
ATOM 1960 N N . PRO A 1 265 ? -12.257 22.679 71.841 1.00 59.00 265 PRO A N 1
ATOM 1961 C CA . PRO A 1 265 ? -12.306 22.326 70.424 1.00 59.00 265 PRO A CA 1
ATOM 1962 C C . PRO A 1 265 ? -11.318 21.197 70.091 1.00 59.00 265 PRO A C 1
ATOM 1964 O O . PRO A 1 265 ? -10.192 21.149 70.592 1.00 59.00 265 PRO A O 1
ATOM 1967 N N . GLY A 1 266 ? -11.759 20.260 69.248 1.00 58.22 266 GLY A N 1
ATOM 1968 C CA . GLY A 1 266 ? -10.996 19.080 68.841 1.00 58.22 266 GLY A CA 1
ATOM 1969 C C . GLY A 1 266 ? -9.738 19.422 68.034 1.00 58.22 266 GLY A C 1
ATOM 1970 O O . GLY A 1 266 ? -9.730 20.320 67.193 1.00 58.22 266 GLY A O 1
ATOM 1971 N N . ALA A 1 267 ? -8.659 18.677 68.284 1.00 50.03 267 ALA A N 1
ATOM 1972 C CA . ALA A 1 267 ? -7.368 18.860 67.629 1.00 50.03 267 ALA A CA 1
ATOM 1973 C C . ALA A 1 267 ? -7.422 18.448 66.145 1.00 50.03 267 ALA A C 1
ATOM 1975 O O . ALA A 1 267 ? -7.353 17.265 65.809 1.00 50.03 267 ALA A O 1
ATOM 1976 N N . GLY A 1 268 ? -7.535 19.434 65.254 1.00 58.09 268 GLY A N 1
ATOM 1977 C CA . GLY A 1 268 ? -7.336 19.260 63.814 1.00 58.09 268 GLY A CA 1
ATOM 1978 C C . GLY A 1 268 ? -5.879 18.922 63.471 1.00 58.09 268 GLY A C 1
ATOM 1979 O O . GLY A 1 268 ? -4.946 19.344 64.155 1.00 58.09 268 GLY A O 1
ATOM 1980 N N . ALA A 1 269 ? -5.681 18.142 62.406 1.00 63.06 269 ALA A N 1
ATOM 1981 C CA . ALA A 1 269 ? -4.361 17.812 61.868 1.00 63.06 269 ALA A CA 1
ATOM 1982 C C . ALA A 1 269 ? -3.632 19.073 61.335 1.00 63.06 269 ALA A C 1
ATOM 1984 O O . ALA A 1 269 ? -4.309 20.008 60.900 1.00 63.06 269 ALA A O 1
ATOM 1985 N N . PRO A 1 270 ? -2.280 19.092 61.302 1.00 64.75 270 PRO A N 1
ATOM 1986 C CA . PRO A 1 270 ? -1.474 20.285 60.997 1.00 64.75 270 PRO A CA 1
ATOM 1987 C C . PRO A 1 270 ? -1.845 21.021 59.701 1.00 64.75 270 PRO A C 1
ATOM 1989 O O . PRO A 1 270 ? -1.698 22.238 59.634 1.00 64.75 270 PRO A O 1
ATOM 1992 N N . ASP A 1 271 ? -2.375 20.303 58.707 1.00 66.44 271 ASP A N 1
ATOM 1993 C CA . ASP A 1 271 ? -2.597 20.834 57.359 1.00 66.44 271 ASP A CA 1
ATOM 1994 C C . ASP A 1 271 ? -4.069 21.158 57.039 1.00 66.44 271 ASP A C 1
ATOM 1996 O O . ASP A 1 271 ? -4.380 21.498 55.900 1.00 66.44 271 ASP A O 1
ATOM 2000 N N . ARG A 1 272 ? -5.005 21.025 57.996 1.00 57.44 272 ARG A N 1
ATOM 2001 C CA . ARG A 1 272 ? -6.454 21.183 57.719 1.00 57.44 272 ARG A CA 1
ATOM 2002 C C . ARG A 1 272 ? -7.190 22.265 58.512 1.00 57.44 272 ARG A C 1
ATOM 2004 O O . ARG A 1 272 ? -8.394 22.404 58.337 1.00 57.44 272 ARG A O 1
ATOM 2011 N N . GLY A 1 273 ? -6.495 23.071 59.313 1.00 63.94 273 GLY A N 1
ATOM 2012 C CA . GLY A 1 273 ? -7.147 24.117 60.113 1.00 63.94 273 GLY A CA 1
ATOM 2013 C C . GLY A 1 273 ? -8.096 23.556 61.188 1.00 63.94 273 GLY A C 1
ATOM 2014 O O . GLY A 1 273 ? -8.294 22.346 61.305 1.00 63.94 273 GLY A O 1
ATOM 2015 N N . ARG A 1 274 ? -8.634 24.437 62.041 1.00 58.47 274 ARG A N 1
ATOM 2016 C CA . ARG A 1 274 ? -9.554 24.065 63.136 1.00 58.47 274 ARG A CA 1
ATOM 2017 C C . ARG A 1 274 ? -10.893 23.575 62.565 1.00 58.47 274 ARG A C 1
ATOM 2019 O O . ARG A 1 274 ? -11.377 24.146 61.595 1.00 58.47 274 ARG A O 1
ATOM 2026 N N . GLY A 1 275 ? -11.494 22.552 63.181 1.00 60.34 275 GLY A N 1
ATOM 2027 C CA . GLY A 1 275 ? -12.769 21.960 62.732 1.00 60.34 275 GLY A CA 1
ATOM 2028 C C . GLY A 1 275 ? -13.989 22.879 62.886 1.00 60.34 275 GLY A C 1
ATOM 2029 O O . GLY A 1 275 ? -15.045 22.601 62.334 1.00 60.34 275 GLY A O 1
ATOM 2030 N N . ASP A 1 276 ? -13.816 23.973 63.617 1.00 58.91 276 ASP A N 1
ATOM 2031 C CA . ASP A 1 276 ? -14.814 24.973 63.991 1.00 58.91 276 ASP A CA 1
ATOM 2032 C C . ASP A 1 276 ? -14.747 26.238 63.106 1.00 58.91 276 ASP A C 1
ATOM 2034 O O . ASP A 1 276 ? -15.412 27.233 63.384 1.00 58.91 276 ASP A O 1
ATOM 2038 N N . ALA A 1 277 ? -13.963 26.218 62.022 1.00 58.19 277 ALA A N 1
ATOM 2039 C CA . ALA A 1 277 ? -14.003 27.284 61.026 1.00 58.19 277 ALA A CA 1
ATOM 2040 C C . ALA A 1 277 ? -15.311 27.205 60.217 1.00 58.19 277 ALA A C 1
ATOM 2042 O O . ALA A 1 277 ? -15.587 26.186 59.580 1.00 58.19 277 ALA A O 1
ATOM 2043 N N . GLU A 1 278 ? -16.104 28.283 60.223 1.00 53.88 278 GLU A N 1
ATOM 2044 C CA . GLU A 1 278 ? -17.240 28.462 59.312 1.00 53.88 278 GLU A CA 1
ATOM 2045 C C . GLU A 1 278 ? -16.772 28.204 57.872 1.00 53.88 278 GLU A C 1
ATOM 2047 O O . GLU A 1 278 ? -15.973 28.963 57.321 1.00 53.88 278 GLU A O 1
ATOM 2052 N N . MET A 1 279 ? -17.261 27.124 57.250 1.00 56.88 279 MET A N 1
ATOM 2053 C CA . MET A 1 279 ? -17.106 26.902 55.812 1.00 56.88 279 MET A CA 1
ATOM 2054 C C . MET A 1 279 ? -18.038 27.861 55.068 1.00 56.88 279 MET A C 1
ATOM 2056 O O . MET A 1 279 ? -19.068 27.463 54.525 1.00 56.88 279 MET A O 1
ATOM 2060 N N . SER A 1 280 ? -17.699 29.148 55.066 1.00 52.34 280 SER A N 1
ATOM 2061 C CA . SER A 1 280 ? -18.328 30.107 54.175 1.00 52.34 280 SER A CA 1
ATOM 2062 C C . SER A 1 280 ? -17.772 29.880 52.770 1.00 52.34 280 SER A C 1
ATOM 2064 O O . SER A 1 280 ? -16.665 30.278 52.416 1.00 52.34 280 SER A O 1
ATOM 2066 N N . TRP A 1 281 ? -18.559 29.196 51.937 1.00 50.03 281 TRP A N 1
ATOM 2067 C CA . TRP A 1 281 ? -18.339 29.127 50.490 1.00 50.03 281 TRP A CA 1
ATOM 2068 C C . TRP A 1 281 ? -18.767 30.454 49.847 1.00 50.03 281 TRP A C 1
ATOM 2070 O O . TRP A 1 281 ? -19.630 30.510 48.976 1.00 50.03 281 TRP A O 1
ATOM 2080 N N . THR A 1 282 ? -18.203 31.554 50.325 1.00 44.50 282 THR A N 1
ATOM 2081 C CA . THR A 1 282 ? -18.392 32.891 49.768 1.00 44.50 282 THR A CA 1
ATOM 2082 C C . THR A 1 282 ? -17.051 33.347 49.246 1.00 44.50 282 THR A C 1
ATOM 2084 O O . THR A 1 282 ? -16.327 34.046 49.938 1.00 44.50 282 THR A O 1
ATOM 2087 N N . ASP A 1 283 ? -16.687 32.790 48.094 1.00 44.31 283 ASP A N 1
ATOM 2088 C CA . ASP A 1 283 ? -16.120 33.507 46.952 1.00 44.31 283 ASP A CA 1
ATOM 2089 C C . ASP A 1 283 ? -15.762 32.456 45.885 1.00 44.31 283 ASP A C 1
ATOM 2091 O O . ASP A 1 283 ? -14.858 31.643 46.101 1.00 44.31 283 ASP A O 1
ATOM 2095 N N . PRO A 1 284 ? -16.473 32.382 44.739 1.00 50.12 284 PRO A N 1
ATOM 2096 C CA . PRO A 1 284 ? -15.945 31.644 43.602 1.00 50.12 284 PRO A CA 1
ATOM 2097 C C . PRO A 1 284 ? -14.620 32.309 43.240 1.00 50.12 284 PRO A C 1
ATOM 2099 O O . PRO A 1 284 ? -14.580 33.512 42.993 1.00 50.12 284 PRO A O 1
ATOM 2102 N N . SER A 1 285 ? -13.531 31.546 43.254 1.00 49.88 285 SER A N 1
ATOM 2103 C CA . SER A 1 285 ? -12.223 32.026 42.832 1.00 49.88 285 SER A CA 1
ATOM 2104 C C . SER A 1 285 ? -12.341 32.564 41.408 1.00 49.88 285 SER A C 1
ATOM 2106 O O . SER A 1 285 ? -12.418 31.807 40.439 1.00 49.88 285 SER A O 1
ATOM 2108 N N . GLU A 1 286 ? -12.405 33.890 41.286 1.00 49.00 286 GLU A N 1
ATOM 2109 C CA . GLU A 1 286 ? -12.357 34.561 40.002 1.00 49.00 286 GLU A CA 1
ATOM 2110 C C . GLU A 1 286 ? -11.026 34.191 39.354 1.00 49.00 286 GLU A C 1
ATOM 2112 O O . GLU A 1 286 ? -9.940 34.501 39.843 1.00 49.00 286 GLU A O 1
ATOM 2117 N N . LEU A 1 287 ? -11.132 33.478 38.238 1.00 49.28 287 LEU A N 1
ATOM 2118 C CA . LEU A 1 287 ? -10.042 33.030 37.380 1.00 49.28 287 LEU A CA 1
ATOM 2119 C C . LEU A 1 287 ? -9.463 34.216 36.577 1.00 49.28 287 LEU A C 1
ATOM 2121 O O . LEU A 1 287 ? -9.236 34.129 35.372 1.00 49.28 287 LEU A O 1
ATOM 2125 N N . GLY A 1 288 ? -9.286 35.358 37.241 1.00 47.28 288 GLY A N 1
ATOM 2126 C CA . GLY A 1 288 ? -8.769 36.602 36.700 1.00 47.28 288 GLY A CA 1
ATOM 2127 C C . GLY A 1 288 ? -7.428 36.923 37.346 1.00 47.28 288 GLY A C 1
ATOM 2128 O O . GLY A 1 288 ? -7.367 37.330 38.495 1.00 47.28 288 GLY A O 1
ATOM 2129 N N . GLU A 1 289 ? -6.354 36.778 36.572 1.00 51.19 289 GLU A N 1
ATOM 2130 C CA . GLU A 1 289 ? -5.011 37.312 36.859 1.00 51.19 289 GLU A CA 1
ATOM 2131 C C . GLU A 1 289 ? -4.037 36.498 37.730 1.00 51.19 289 GLU A C 1
ATOM 2133 O O . GLU A 1 289 ? -3.009 37.037 38.150 1.00 51.19 289 GLU A O 1
ATOM 2138 N N . SER A 1 290 ? -4.195 35.178 37.874 1.00 47.12 290 SER A N 1
ATOM 2139 C CA . SER A 1 290 ? -3.008 34.356 38.163 1.00 47.12 290 SER A CA 1
ATOM 2140 C C . SER A 1 290 ? -2.129 34.313 36.905 1.00 47.12 290 SER A C 1
ATOM 2142 O O . SER A 1 290 ? -2.289 33.450 36.039 1.00 47.12 290 SER A O 1
ATOM 2144 N N . LYS A 1 291 ? -1.225 35.289 36.758 1.00 45.84 291 LYS A N 1
ATOM 2145 C CA . LYS A 1 291 ? -0.164 35.250 35.747 1.00 45.84 291 LYS A CA 1
ATOM 2146 C C . LYS A 1 291 ? 0.629 33.966 35.947 1.00 45.84 291 LYS A C 1
ATOM 2148 O O . LYS A 1 291 ? 1.335 33.816 36.939 1.00 45.84 291 LYS A O 1
ATOM 2153 N N . TYR A 1 292 ? 0.508 33.060 34.984 1.00 51.72 292 TYR A N 1
ATOM 2154 C CA . TYR A 1 292 ? 1.467 31.986 34.803 1.00 51.72 292 TYR A CA 1
ATOM 2155 C C . TYR A 1 292 ? 2.840 32.643 34.626 1.00 51.72 292 TYR A C 1
ATOM 2157 O O . TYR A 1 292 ? 3.057 33.395 33.673 1.00 51.72 292 TYR A O 1
ATOM 2165 N N . ASP A 1 293 ? 3.734 32.438 35.590 1.00 45.31 293 ASP A N 1
ATOM 2166 C CA . ASP A 1 293 ? 5.104 32.922 35.502 1.00 45.31 293 ASP A CA 1
ATOM 2167 C C . ASP A 1 293 ? 5.853 32.021 34.507 1.00 45.31 293 ASP A C 1
ATOM 2169 O O . ASP A 1 293 ? 6.417 30.982 34.850 1.00 45.31 293 ASP A O 1
ATOM 2173 N N . ASP A 1 294 ? 5.796 32.396 33.228 1.00 50.34 294 ASP A N 1
ATOM 2174 C CA . ASP A 1 294 ? 6.447 31.702 32.106 1.00 50.34 294 ASP A CA 1
ATOM 2175 C C . ASP A 1 294 ? 7.992 31.754 32.183 1.00 50.34 294 ASP A C 1
ATOM 2177 O O . ASP A 1 294 ? 8.695 31.231 31.316 1.00 50.34 294 ASP A O 1
ATOM 2181 N N . SER A 1 295 ? 8.554 32.338 33.248 1.00 48.75 295 SER A N 1
ATOM 2182 C CA . SER A 1 295 ? 9.995 32.362 33.515 1.00 48.75 295 SER A CA 1
ATOM 2183 C C . SER A 1 295 ? 10.570 31.015 33.989 1.00 48.75 295 SER A C 1
ATOM 2185 O O . SER A 1 295 ? 11.790 30.854 34.042 1.00 48.75 295 SER A O 1
ATOM 2187 N N . ALA A 1 296 ? 9.735 29.995 34.230 1.00 48.16 296 ALA A N 1
ATOM 2188 C CA . ALA A 1 296 ? 10.187 28.628 34.518 1.00 48.16 296 ALA A CA 1
ATOM 2189 C C . ALA A 1 296 ? 10.568 27.805 33.264 1.00 48.16 296 ALA A C 1
ATOM 2191 O O . ALA A 1 296 ? 10.843 26.607 33.367 1.00 48.16 296 ALA A O 1
ATOM 2192 N N . LYS A 1 297 ? 10.614 28.420 32.073 1.00 51.94 297 LYS A N 1
ATOM 2193 C CA . LYS A 1 297 ? 10.896 27.736 30.802 1.00 51.94 297 LYS A CA 1
ATOM 2194 C C . LYS A 1 297 ? 12.274 28.039 30.217 1.00 51.94 297 LYS A C 1
ATOM 2196 O O . LYS A 1 297 ? 12.409 28.237 29.021 1.00 51.94 297 LYS A O 1
ATOM 2201 N N . GLU A 1 298 ? 13.314 27.957 31.039 1.00 52.62 298 GLU A N 1
ATOM 2202 C CA . GLU A 1 298 ? 14.657 27.589 30.574 1.00 52.62 298 GLU A CA 1
ATOM 2203 C C . GLU A 1 298 ? 15.296 26.621 31.576 1.00 52.62 298 GLU A C 1
ATOM 2205 O O . GLU A 1 298 ? 16.239 26.939 32.305 1.00 52.62 298 GLU A O 1
ATOM 2210 N N . LEU A 1 299 ? 14.783 25.387 31.609 1.00 52.00 299 LEU A N 1
ATOM 2211 C CA . LEU A 1 299 ? 15.589 24.259 32.067 1.00 52.00 299 LEU A CA 1
ATOM 2212 C C . LEU A 1 299 ? 16.818 24.191 31.155 1.00 52.00 299 LEU A C 1
ATOM 2214 O O . LEU A 1 299 ? 16.738 23.767 30.001 1.00 52.00 299 LEU A O 1
ATOM 2218 N N . LYS A 1 300 ? 17.952 24.672 31.674 1.00 51.25 300 LYS A N 1
ATOM 2219 C CA . LYS A 1 300 ? 19.261 24.568 31.027 1.00 51.25 300 LYS A CA 1
ATOM 2220 C C . LYS A 1 300 ? 19.454 23.121 30.559 1.00 51.25 300 LYS A C 1
ATOM 2222 O O . LYS A 1 300 ? 19.257 22.216 31.373 1.00 51.25 300 LYS A O 1
ATOM 2227 N N . PRO A 1 301 ? 19.854 22.875 29.299 1.00 49.12 301 PRO A N 1
ATOM 2228 C CA . PRO A 1 301 ? 20.128 21.524 28.836 1.00 49.12 301 PRO A CA 1
ATOM 2229 C C . PRO A 1 301 ? 21.215 20.932 29.730 1.00 49.12 301 PRO A C 1
ATOM 2231 O O . PRO A 1 301 ? 22.330 21.460 29.806 1.00 49.12 301 PRO A O 1
ATOM 2234 N N . GLY A 1 302 ? 20.854 19.876 30.460 1.00 41.50 302 GLY A N 1
ATOM 2235 C CA . GLY A 1 302 ? 21.773 19.145 31.315 1.00 41.50 302 GLY A CA 1
ATOM 2236 C C . GLY A 1 302 ? 22.965 18.695 30.484 1.00 41.50 302 GLY A C 1
ATOM 2237 O O . GLY A 1 302 ? 22.839 17.859 29.592 1.00 41.50 302 GLY A O 1
ATOM 2238 N N . LYS A 1 303 ? 24.128 19.287 30.757 1.00 51.81 303 LYS A N 1
ATOM 2239 C CA . LYS A 1 303 ? 25.401 18.734 30.316 1.00 51.81 303 LYS A CA 1
ATOM 2240 C C . LYS A 1 303 ? 25.619 17.436 31.092 1.00 51.81 303 LYS A C 1
ATOM 2242 O O . LYS A 1 303 ? 25.586 17.453 32.319 1.00 51.81 303 LYS A O 1
ATOM 2247 N N . ASN A 1 304 ? 25.897 16.376 30.338 1.00 50.06 304 ASN A N 1
ATOM 2248 C CA . ASN A 1 304 ? 26.367 15.055 30.763 1.00 50.06 304 ASN A CA 1
ATOM 2249 C C . ASN A 1 304 ? 25.260 14.082 31.202 1.00 50.06 304 ASN A C 1
ATOM 2251 O O . ASN A 1 304 ? 25.061 13.828 32.385 1.00 50.06 304 ASN A O 1
ATOM 2255 N N . ALA A 1 305 ? 24.607 13.467 30.214 1.00 45.09 305 ALA A N 1
ATOM 2256 C CA . ALA A 1 305 ? 24.064 12.119 30.347 1.00 45.09 305 ALA A CA 1
ATOM 2257 C C . ALA A 1 305 ? 25.043 11.142 29.672 1.00 45.09 305 ALA A C 1
ATOM 2259 O O . ALA A 1 305 ? 24.808 10.674 28.561 1.00 45.09 305 ALA A O 1
ATOM 2260 N N . GLU A 1 306 ? 26.176 10.895 30.329 1.00 51.75 306 GLU A N 1
ATOM 2261 C CA . GLU A 1 306 ? 26.932 9.661 30.118 1.00 51.75 306 GLU A CA 1
ATOM 2262 C C . GLU A 1 306 ? 26.447 8.636 31.153 1.00 51.75 306 GLU A C 1
ATOM 2264 O O . GLU A 1 306 ? 26.361 8.929 32.342 1.00 51.75 306 GLU A O 1
ATOM 2269 N N . GLU A 1 307 ? 26.095 7.453 30.648 1.00 55.09 307 GLU A N 1
ATOM 2270 C CA . GLU A 1 307 ? 26.030 6.176 31.369 1.00 55.09 307 GLU A CA 1
ATOM 2271 C C . GLU A 1 307 ? 25.086 6.079 32.581 1.00 55.09 307 GLU A C 1
ATOM 2273 O O . GLU A 1 307 ? 25.486 5.939 33.732 1.00 55.09 307 GLU A O 1
ATOM 2278 N N . GLY A 1 308 ? 23.788 5.993 32.284 1.00 39.56 308 GLY A N 1
ATOM 2279 C CA . GLY A 1 308 ? 22.782 5.438 33.188 1.00 39.56 308 GLY A CA 1
ATOM 2280 C C . GLY A 1 308 ? 21.871 4.463 32.449 1.00 39.56 308 GLY A C 1
ATOM 2281 O O . GLY A 1 308 ? 20.762 4.826 32.068 1.00 39.56 308 GLY A O 1
ATOM 2282 N N . LYS A 1 309 ? 22.339 3.228 32.212 1.00 47.12 309 LYS A N 1
ATOM 2283 C CA . LYS A 1 309 ? 21.486 2.105 31.782 1.00 47.12 309 LYS A CA 1
ATOM 2284 C C . LYS A 1 309 ? 20.448 1.836 32.877 1.00 47.12 309 LYS A C 1
ATOM 2286 O O . LYS A 1 309 ? 20.756 1.194 33.877 1.00 47.12 309 LYS A O 1
ATOM 2291 N N . LEU A 1 310 ? 19.229 2.322 32.676 1.00 41.41 310 LEU A N 1
ATOM 2292 C CA . LEU A 1 310 ? 18.068 2.001 33.497 1.00 41.41 310 LEU A CA 1
ATOM 2293 C C . LEU A 1 310 ? 17.157 1.040 32.725 1.00 41.41 310 LEU A C 1
ATOM 2295 O O . LEU A 1 310 ? 16.583 1.406 31.705 1.00 41.41 310 LEU A O 1
ATOM 2299 N N . GLY A 1 311 ? 17.035 -0.179 33.256 1.00 35.12 311 GLY A N 1
ATOM 2300 C CA . GLY A 1 311 ? 15.809 -0.975 33.184 1.00 35.12 311 GLY A CA 1
ATOM 2301 C C . GLY A 1 311 ? 15.520 -1.713 31.882 1.00 35.12 311 GLY A C 1
ATOM 2302 O O . GLY A 1 311 ? 14.474 -1.501 31.281 1.00 35.12 311 GLY A O 1
ATOM 2303 N N . GLU A 1 312 ? 16.393 -2.639 31.493 1.00 38.41 312 GLU A N 1
ATOM 2304 C CA . GLU A 1 312 ? 16.007 -3.774 30.649 1.00 38.41 312 GLU A CA 1
ATOM 2305 C C . GLU A 1 312 ? 15.021 -4.631 31.467 1.00 38.41 312 GLU A C 1
ATOM 2307 O O . GLU A 1 312 ? 15.394 -5.227 32.481 1.00 38.41 312 GLU A O 1
ATOM 2312 N N . SER A 1 313 ? 13.735 -4.621 31.107 1.00 33.81 313 SER A N 1
ATOM 2313 C CA . SER A 1 313 ? 12.744 -5.492 31.733 1.00 33.81 313 SER A CA 1
ATOM 2314 C C . SER A 1 313 ? 13.049 -6.939 31.352 1.00 33.81 313 SER A C 1
ATOM 2316 O O . SER A 1 313 ? 13.035 -7.334 30.188 1.00 33.81 313 SER A O 1
ATOM 2318 N N . ILE A 1 314 ? 13.363 -7.724 32.377 1.00 38.06 314 ILE A N 1
ATOM 2319 C CA . ILE A 1 314 ? 13.602 -9.160 32.306 1.00 38.06 314 ILE A CA 1
ATOM 2320 C C . ILE A 1 314 ? 12.285 -9.822 31.890 1.00 38.06 314 ILE A C 1
ATOM 2322 O O . ILE A 1 314 ? 11.372 -9.979 32.700 1.00 38.06 314 ILE A O 1
ATOM 2326 N N . SER A 1 315 ? 12.182 -10.195 30.615 1.00 36.38 315 SER A N 1
ATOM 2327 C CA . SER A 1 315 ? 11.238 -11.218 30.182 1.00 36.38 315 SER A CA 1
ATOM 2328 C C . SER A 1 315 ? 11.806 -12.564 30.624 1.00 36.38 315 SER A C 1
ATOM 2330 O O . SER A 1 315 ? 12.931 -12.930 30.286 1.00 36.38 315 SER A O 1
ATOM 2332 N N . GLN A 1 316 ? 11.053 -13.245 31.476 1.00 37.72 316 GLN A N 1
ATOM 2333 C CA . GLN A 1 316 ? 11.386 -14.543 32.031 1.00 37.72 316 GLN A CA 1
ATOM 2334 C C . GLN A 1 316 ? 11.267 -15.592 30.914 1.00 37.72 316 GLN A C 1
ATOM 2336 O O . GLN A 1 316 ? 10.165 -15.970 30.526 1.00 37.72 316 GLN A O 1
ATOM 2341 N N . GLU A 1 317 ? 12.403 -16.020 30.362 1.00 38.59 317 GLU A N 1
ATOM 2342 C CA . GLU A 1 317 ? 12.475 -17.157 29.441 1.00 38.59 317 GLU A CA 1
ATOM 2343 C C . GLU A 1 317 ? 12.219 -18.476 30.190 1.00 38.59 317 GLU A C 1
ATOM 2345 O O . GLU A 1 317 ? 12.830 -18.762 31.225 1.00 38.59 317 GLU A O 1
ATOM 2350 N N . ASP A 1 318 ? 11.323 -19.290 29.628 1.00 43.19 318 ASP A N 1
ATOM 2351 C CA . ASP A 1 318 ? 11.105 -20.695 29.976 1.00 43.19 318 ASP A CA 1
ATOM 2352 C C . ASP A 1 318 ? 12.392 -21.524 29.804 1.00 43.19 318 ASP A C 1
ATOM 2354 O O . ASP A 1 318 ? 13.086 -21.399 28.785 1.00 43.19 318 ASP A O 1
ATOM 2358 N N . PRO A 1 319 ? 12.719 -22.446 30.729 1.00 51.00 319 PRO A N 1
ATOM 2359 C CA . PRO A 1 319 ? 13.916 -23.246 30.592 1.00 51.00 319 PRO A CA 1
ATOM 2360 C C . PRO A 1 319 ? 13.689 -24.464 29.684 1.00 51.00 319 PRO A C 1
ATOM 2362 O O . PRO A 1 319 ? 12.962 -25.404 29.992 1.00 51.00 319 PRO A O 1
ATOM 2365 N N . THR A 1 320 ? 14.497 -24.498 28.627 1.00 42.03 320 THR A N 1
ATOM 2366 C CA . THR A 1 320 ? 15.142 -25.688 28.046 1.00 42.03 320 THR A CA 1
ATOM 2367 C C . THR A 1 320 ? 14.269 -26.771 27.398 1.00 42.03 320 THR A C 1
ATOM 2369 O O . THR A 1 320 ? 13.850 -27.733 28.034 1.00 42.03 320 THR A O 1
ATOM 2372 N N . ALA A 1 321 ? 14.252 -26.758 26.062 1.00 38.81 321 ALA A N 1
ATOM 2373 C CA . ALA A 1 321 ? 14.334 -27.981 25.264 1.00 38.81 321 ALA A CA 1
ATOM 2374 C C . ALA A 1 321 ? 15.414 -27.820 24.180 1.00 38.81 321 ALA A C 1
ATOM 2376 O O . ALA A 1 321 ? 15.297 -27.025 23.251 1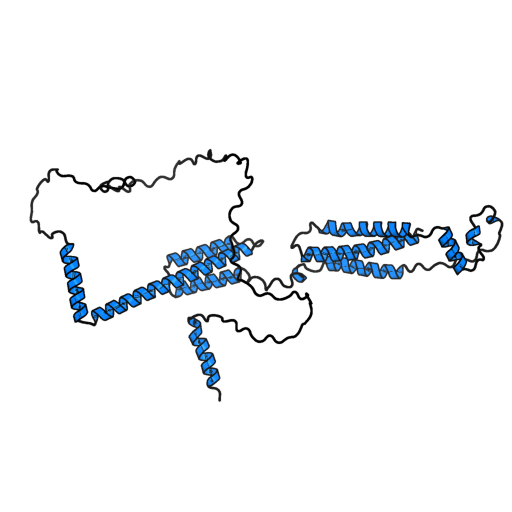.00 38.81 321 ALA A O 1
ATOM 2377 N N . LYS A 1 322 ? 16.509 -28.571 24.339 1.00 41.47 322 LYS A N 1
ATOM 2378 C CA . LYS A 1 322 ? 17.560 -28.767 23.331 1.00 41.47 322 LYS A CA 1
ATOM 2379 C C . LYS A 1 322 ? 16.973 -29.495 22.118 1.00 41.47 322 LYS A C 1
ATOM 2381 O O . LYS A 1 322 ? 16.327 -30.521 22.305 1.00 41.47 322 LYS A O 1
ATOM 2386 N N . GLY A 1 323 ? 17.300 -29.058 20.901 1.00 36.47 323 GLY A N 1
ATOM 2387 C CA . GLY A 1 323 ? 17.078 -29.885 19.713 1.00 36.47 323 GLY A CA 1
ATOM 2388 C C . GLY A 1 323 ? 17.176 -29.155 18.378 1.00 36.47 323 GLY A C 1
ATOM 2389 O O . GLY A 1 323 ? 16.175 -28.693 17.859 1.00 36.47 323 GLY A O 1
ATOM 2390 N N . GLU A 1 324 ? 18.396 -29.116 17.845 1.00 33.81 324 GLU A N 1
ATOM 2391 C CA . GLU A 1 324 ? 18.762 -29.150 16.420 1.00 33.81 324 GLU A CA 1
ATOM 2392 C C . GLU A 1 324 ? 18.175 -28.156 15.399 1.00 33.81 324 GLU A C 1
ATOM 2394 O O . GLU A 1 324 ? 17.003 -28.122 15.037 1.00 33.81 324 GLU A O 1
ATOM 2399 N N . ALA A 1 325 ? 19.120 -27.439 14.791 1.00 45.34 325 ALA A N 1
ATOM 2400 C CA . ALA A 1 325 ? 18.977 -26.709 13.550 1.00 45.34 325 ALA A CA 1
ATOM 2401 C C . ALA A 1 325 ? 18.554 -27.612 12.377 1.00 45.34 325 ALA A C 1
ATOM 2403 O O . ALA A 1 325 ? 19.259 -28.555 12.023 1.00 45.34 325 ALA A O 1
ATOM 2404 N N . ALA A 1 326 ? 17.498 -27.222 11.659 1.00 36.84 326 ALA A N 1
ATOM 2405 C CA . ALA A 1 326 ? 17.274 -27.681 10.293 1.00 36.84 326 ALA A CA 1
ATOM 2406 C C . ALA A 1 326 ? 16.597 -26.604 9.430 1.00 36.84 326 ALA A C 1
ATOM 2408 O O . ALA A 1 326 ? 15.414 -26.313 9.538 1.00 36.84 326 ALA A O 1
ATOM 2409 N N . LYS A 1 327 ? 17.426 -26.016 8.562 1.00 35.31 327 LYS A N 1
ATOM 2410 C CA . LYS A 1 327 ? 17.163 -25.624 7.168 1.00 35.31 327 LYS A CA 1
ATOM 2411 C C . LYS A 1 327 ? 15.733 -25.200 6.798 1.00 35.31 327 LYS A C 1
ATOM 2413 O O . LYS A 1 327 ? 14.835 -26.007 6.584 1.00 35.31 327 LYS A O 1
ATOM 2418 N N . ARG A 1 328 ? 15.632 -23.901 6.503 1.00 44.16 328 ARG A N 1
ATOM 2419 C CA . ARG A 1 328 ? 14.616 -23.287 5.641 1.00 44.16 328 ARG A CA 1
ATOM 2420 C C . ARG A 1 328 ? 14.448 -24.089 4.345 1.00 44.16 328 ARG A C 1
ATOM 2422 O O . ARG A 1 328 ? 15.399 -24.220 3.576 1.00 44.16 328 ARG A O 1
ATOM 2429 N N . SER A 1 329 ? 13.230 -24.539 4.075 1.00 37.28 329 SER A N 1
ATOM 2430 C CA . SER A 1 329 ? 12.769 -24.832 2.719 1.00 37.28 329 SER A CA 1
ATOM 2431 C C . SER A 1 329 ? 11.352 -24.295 2.547 1.00 37.28 329 SER A C 1
ATOM 2433 O O . SER A 1 329 ? 10.437 -24.604 3.303 1.00 37.28 329 SER A O 1
ATOM 2435 N N . ALA A 1 330 ? 11.228 -23.405 1.567 1.00 41.91 330 ALA A N 1
ATOM 2436 C CA . ALA A 1 330 ? 9.972 -23.025 0.958 1.00 41.91 330 ALA A CA 1
ATOM 2437 C C . ALA A 1 330 ? 9.453 -24.187 0.092 1.00 41.91 330 ALA A C 1
ATOM 2439 O O . ALA A 1 330 ? 10.247 -24.996 -0.385 1.00 41.91 330 ALA A O 1
ATOM 2440 N N . ALA A 1 331 ? 8.142 -24.160 -0.165 1.00 39.88 331 ALA A N 1
ATOM 2441 C CA . ALA A 1 331 ? 7.341 -25.052 -1.012 1.00 39.88 331 ALA A CA 1
ATOM 2442 C C . ALA A 1 331 ? 6.687 -26.256 -0.308 1.00 39.88 331 ALA A C 1
ATOM 2444 O O . ALA A 1 331 ? 7.281 -27.317 -0.175 1.00 39.88 331 ALA A O 1
ATOM 2445 N N . ALA A 1 332 ? 5.399 -26.101 0.017 1.00 33.28 332 ALA A N 1
ATOM 2446 C CA . ALA A 1 332 ? 4.361 -27.091 -0.286 1.00 33.28 332 ALA A CA 1
ATOM 2447 C C . ALA A 1 332 ? 2.972 -26.454 -0.107 1.00 33.28 332 ALA A C 1
ATOM 2449 O O . ALA A 1 332 ? 2.477 -26.266 1.001 1.00 33.28 332 ALA A O 1
ATOM 2450 N N . ILE A 1 333 ? 2.357 -26.108 -1.236 1.00 46.91 333 ILE A N 1
ATOM 2451 C CA . ILE A 1 333 ? 0.915 -25.905 -1.368 1.00 46.91 333 ILE A CA 1
ATOM 2452 C C . ILE A 1 333 ? 0.262 -27.290 -1.261 1.00 46.91 333 ILE A C 1
ATOM 2454 O O . ILE A 1 333 ? 0.667 -28.205 -1.974 1.00 46.91 333 ILE A O 1
ATOM 2458 N N . GLY A 1 334 ? -0.759 -27.423 -0.412 1.00 44.88 334 GLY A N 1
ATOM 2459 C CA . GLY A 1 334 ? -1.649 -28.588 -0.386 1.00 44.88 334 GLY A CA 1
ATOM 2460 C C . GLY A 1 334 ? -1.463 -29.502 0.823 1.00 44.88 334 GLY A C 1
ATOM 2461 O O . GLY A 1 334 ? -0.795 -30.525 0.749 1.00 44.88 334 GLY A O 1
ATOM 2462 N N . GLY A 1 335 ? -2.137 -29.173 1.923 1.00 33.00 335 GLY A N 1
ATOM 2463 C CA . GLY A 1 335 ? -2.279 -30.063 3.071 1.00 33.00 335 GLY A CA 1
ATOM 2464 C C . GLY A 1 335 ? -3.475 -29.645 3.912 1.00 33.00 335 GLY A C 1
ATOM 2465 O O . GLY A 1 335 ? -3.476 -28.561 4.486 1.00 33.00 335 GLY A O 1
ATOM 2466 N N . ARG A 1 336 ? -4.509 -30.493 3.941 1.00 49.28 336 ARG A N 1
ATOM 2467 C CA . ARG A 1 336 ? -5.662 -30.405 4.847 1.00 49.28 336 ARG A CA 1
ATOM 2468 C C . ARG A 1 336 ? -5.171 -30.135 6.273 1.00 49.28 336 ARG A C 1
ATOM 2470 O O . ARG A 1 336 ? -4.588 -31.016 6.896 1.00 49.28 336 ARG A O 1
ATOM 2477 N N . SER A 1 337 ? -5.421 -28.927 6.766 1.00 37.28 337 SER A N 1
ATOM 2478 C CA . SER A 1 337 ? -5.186 -28.569 8.161 1.00 37.28 337 SER A CA 1
ATOM 2479 C C . SER A 1 337 ? -6.294 -29.180 9.013 1.00 37.28 337 SER A C 1
ATOM 2481 O O . SER A 1 337 ? -7.474 -28.867 8.839 1.00 37.28 337 SER A O 1
ATOM 2483 N N . ALA A 1 338 ? -5.905 -30.105 9.888 1.00 43.97 338 ALA A N 1
ATOM 2484 C CA . ALA A 1 338 ? -6.731 -30.601 10.972 1.00 43.97 338 ALA A CA 1
ATOM 2485 C C . ALA A 1 338 ? -7.114 -29.420 11.874 1.00 43.97 338 ALA A C 1
ATOM 2487 O O . ALA A 1 338 ? -6.256 -28.652 12.307 1.00 43.97 338 ALA A O 1
ATOM 2488 N N . GLY A 1 339 ? -8.419 -29.262 12.095 1.00 43.38 339 GLY A N 1
ATOM 2489 C CA . GLY A 1 339 ? -9.009 -28.094 12.732 1.00 43.38 339 GLY A CA 1
ATOM 2490 C C . GLY A 1 339 ? -8.454 -27.827 14.125 1.00 43.38 339 GLY A C 1
ATOM 2491 O O . GLY A 1 339 ? -8.745 -28.547 15.078 1.00 43.38 339 GLY A O 1
ATOM 2492 N N . THR A 1 340 ? -7.728 -26.724 14.258 1.00 39.41 340 THR A N 1
ATOM 2493 C CA . THR A 1 340 ? -7.613 -26.013 15.523 1.00 39.41 340 THR A CA 1
ATOM 2494 C C . THR A 1 340 ? -8.977 -25.395 15.816 1.00 39.41 340 THR A C 1
ATOM 2496 O O . THR A 1 340 ? -9.415 -24.451 15.159 1.00 39.41 340 THR A O 1
ATOM 2499 N N . SER A 1 341 ? -9.707 -25.969 16.774 1.00 38.81 341 SER A N 1
ATOM 2500 C CA . SER A 1 341 ? -10.966 -25.395 17.242 1.00 38.81 341 SER A CA 1
ATOM 2501 C C . SER A 1 341 ? -10.664 -24.057 17.916 1.00 38.81 341 SER A C 1
ATOM 2503 O O . SER A 1 341 ? -10.219 -24.017 19.066 1.00 38.81 341 SER A O 1
ATOM 2505 N N . ILE A 1 342 ? -10.879 -22.957 17.201 1.00 47.34 342 ILE A N 1
ATOM 2506 C CA . ILE A 1 342 ? -10.858 -21.620 17.787 1.00 47.34 342 ILE A CA 1
ATOM 2507 C C . ILE A 1 342 ? -12.032 -21.565 18.767 1.00 47.34 342 ILE A C 1
ATOM 2509 O O . ILE A 1 342 ? -13.194 -21.511 18.360 1.00 47.34 342 ILE A O 1
ATOM 2513 N N . LYS A 1 343 ? -11.738 -21.629 20.068 1.00 49.81 343 LYS A N 1
ATOM 2514 C CA . LYS A 1 343 ? -12.735 -21.445 21.125 1.00 49.81 343 LYS A CA 1
ATOM 2515 C C . LYS A 1 343 ? -13.143 -19.972 21.133 1.00 49.81 343 LYS A C 1
ATOM 2517 O O . LYS A 1 343 ? -12.489 -19.154 21.765 1.00 49.81 343 LYS A O 1
ATOM 2522 N N . ARG A 1 344 ? -14.204 -19.622 20.402 1.00 68.44 344 ARG A N 1
ATOM 2523 C CA . ARG A 1 344 ? -14.876 -18.328 20.571 1.00 68.44 344 ARG A CA 1
ATOM 2524 C C . ARG A 1 344 ? -15.875 -18.438 21.713 1.00 68.44 344 ARG A C 1
ATOM 2526 O O . ARG A 1 344 ? -16.758 -19.295 21.688 1.00 68.44 344 ARG A O 1
ATOM 2533 N N . THR A 1 345 ? -15.732 -17.570 22.705 1.00 78.12 345 THR A N 1
ATOM 2534 C CA . THR A 1 345 ? -16.693 -17.436 23.798 1.00 78.12 345 THR A CA 1
ATOM 2535 C C . THR A 1 345 ? -18.009 -16.905 23.232 1.00 78.12 345 THR A C 1
ATOM 2537 O O . THR A 1 345 ? -18.059 -15.818 22.665 1.00 78.12 345 THR A O 1
ATOM 2540 N N . VAL A 1 346 ? -19.079 -17.695 23.335 1.00 82.81 346 VAL A N 1
ATOM 2541 C CA . VAL A 1 346 ? -20.417 -17.298 22.873 1.00 82.81 346 VAL A CA 1
ATOM 2542 C C . VAL A 1 346 ? -21.014 -16.317 23.882 1.00 82.81 346 VAL A C 1
ATOM 2544 O O . VAL A 1 346 ? -21.196 -16.674 25.053 1.00 82.81 346 VAL A O 1
ATOM 2547 N N . ALA A 1 347 ? -21.335 -15.103 23.424 1.00 83.69 347 ALA A N 1
ATOM 2548 C CA . ALA A 1 347 ? -21.963 -14.077 24.254 1.00 83.69 347 ALA A CA 1
ATOM 2549 C C . ALA A 1 347 ? -23.295 -14.584 24.857 1.00 83.69 347 ALA A C 1
ATOM 2551 O O . ALA A 1 347 ? -24.013 -15.338 24.185 1.00 83.69 347 ALA A O 1
ATOM 2552 N N . PRO A 1 348 ? -23.657 -14.193 26.098 1.00 88.56 348 PRO A N 1
ATOM 2553 C CA . PRO A 1 348 ? -24.813 -14.736 26.822 1.00 88.56 348 PRO A CA 1
ATOM 2554 C C . PRO A 1 348 ? -26.124 -14.718 26.023 1.00 88.56 348 PRO A C 1
ATOM 2556 O O . PRO A 1 348 ? -26.822 -15.734 25.981 1.00 88.56 348 PRO A O 1
ATOM 2559 N N . ARG A 1 349 ? -26.390 -13.627 25.290 1.00 81.44 349 ARG A N 1
ATOM 2560 C CA . ARG A 1 349 ? -27.588 -13.452 24.447 1.00 81.44 349 ARG A CA 1
ATOM 2561 C C . ARG A 1 349 ? -27.727 -14.469 23.305 1.00 81.44 349 ARG A C 1
ATOM 2563 O O . ARG A 1 349 ? -28.837 -14.788 22.894 1.00 81.44 349 ARG A O 1
ATOM 2570 N N . HIS A 1 350 ? -26.627 -15.058 22.829 1.00 83.44 350 HIS A N 1
ATOM 2571 C CA . HIS A 1 350 ? -26.647 -16.014 21.711 1.00 83.44 350 HIS A CA 1
ATOM 2572 C C . HIS A 1 350 ? -26.671 -17.484 22.147 1.00 83.44 350 HIS A C 1
ATOM 2574 O O . HIS A 1 350 ? -26.870 -18.368 21.310 1.00 83.44 350 HIS A O 1
ATOM 2580 N N . ARG A 1 351 ? -26.532 -17.779 23.448 1.00 92.75 351 ARG A N 1
ATOM 2581 C CA . ARG A 1 351 ? -26.534 -19.165 23.952 1.00 92.75 351 ARG A CA 1
ATOM 2582 C C . ARG A 1 351 ? -27.855 -19.883 23.660 1.00 92.75 351 ARG A C 1
ATOM 2584 O O . ARG A 1 351 ? -27.838 -21.058 23.300 1.00 92.75 351 ARG A O 1
ATOM 2591 N N . GLY A 1 352 ? -28.984 -19.175 23.753 1.00 90.00 352 GLY A N 1
ATOM 2592 C CA . GLY A 1 352 ? -30.311 -19.727 23.456 1.00 90.00 352 GLY A CA 1
ATOM 2593 C C . GLY A 1 352 ? -30.482 -20.127 21.988 1.00 90.00 352 GLY A C 1
ATOM 2594 O O . GLY A 1 352 ? -30.948 -21.227 21.698 1.00 90.00 352 GLY A O 1
ATOM 2595 N N . THR A 1 353 ? -30.051 -19.273 21.057 1.00 90.44 353 THR A N 1
ATOM 2596 C CA . THR A 1 353 ? -30.138 -19.531 19.610 1.00 90.44 353 THR A CA 1
ATOM 2597 C C . THR A 1 353 ? -29.240 -20.689 19.187 1.00 90.44 353 THR A C 1
ATOM 2599 O O . THR A 1 353 ? -29.685 -21.581 18.467 1.00 90.44 353 THR A O 1
ATOM 2602 N N . VAL A 1 354 ? -28.004 -20.728 19.697 1.00 91.75 354 VAL A N 1
ATOM 2603 C CA . VAL A 1 354 ? -27.067 -21.831 19.437 1.00 91.75 354 VAL A CA 1
ATOM 2604 C C . VAL A 1 354 ? -27.626 -23.153 19.973 1.00 91.75 354 VAL A C 1
ATOM 2606 O O . VAL A 1 354 ? -27.570 -24.168 19.283 1.00 91.75 354 VAL A O 1
ATOM 2609 N N . LYS A 1 355 ? -28.245 -23.145 21.161 1.00 93.75 355 LYS A N 1
ATOM 2610 C CA . LYS A 1 355 ? -28.886 -24.338 21.730 1.00 93.75 355 LYS A CA 1
ATOM 2611 C C . LYS A 1 355 ? -30.032 -24.854 20.848 1.00 93.75 355 LYS A C 1
ATOM 2613 O O . LYS A 1 355 ? -30.062 -26.044 20.546 1.00 93.75 355 LYS A O 1
ATOM 2618 N N . ARG A 1 356 ? -30.914 -23.970 20.361 1.00 90.19 356 ARG A N 1
ATOM 2619 C CA . ARG A 1 356 ? -32.013 -24.352 19.448 1.00 90.19 356 ARG A CA 1
ATOM 2620 C C . ARG A 1 356 ? -31.508 -24.924 18.125 1.00 90.19 356 ARG A C 1
ATOM 2622 O O . ARG A 1 356 ? -32.106 -25.870 17.622 1.00 90.19 356 ARG A O 1
ATOM 2629 N N . PHE A 1 357 ? -30.424 -24.381 17.571 1.00 91.25 357 PHE A N 1
ATOM 2630 C CA . PHE A 1 357 ? -29.831 -24.884 16.329 1.00 91.25 357 PHE A CA 1
ATOM 2631 C C . PHE A 1 357 ? -29.417 -26.360 16.467 1.00 91.25 357 PHE A C 1
ATOM 2633 O O . PHE A 1 357 ? -29.863 -27.203 15.691 1.00 91.25 357 PHE A O 1
ATOM 2640 N N . PHE A 1 358 ? -28.680 -26.697 17.530 1.00 92.69 358 PHE A N 1
ATOM 2641 C CA . PHE A 1 358 ? -28.255 -28.078 17.791 1.00 92.69 358 PHE A CA 1
ATOM 2642 C C . PHE A 1 358 ? -29.397 -29.012 18.226 1.00 92.69 358 PHE A C 1
ATOM 2644 O O . PHE A 1 358 ? -29.353 -30.214 17.963 1.00 92.69 358 PHE A O 1
ATOM 2651 N N . GLU A 1 359 ? -30.440 -28.490 18.874 1.00 89.31 359 GLU A N 1
ATOM 2652 C CA . GLU A 1 359 ? -31.644 -29.267 19.200 1.00 89.31 359 GLU A CA 1
ATOM 2653 C C . GLU A 1 359 ? -32.509 -29.564 17.964 1.00 89.31 359 GLU A C 1
ATOM 2655 O O . GLU A 1 359 ? -33.170 -30.603 17.918 1.00 89.31 359 GLU A O 1
ATOM 2660 N N . THR A 1 360 ? -32.482 -28.690 16.953 1.00 87.56 360 THR A N 1
ATOM 2661 C CA . THR A 1 360 ? -33.242 -28.863 15.705 1.00 87.56 360 THR A CA 1
ATOM 2662 C C . THR A 1 360 ? -32.613 -29.935 14.812 1.00 87.56 360 THR A C 1
ATOM 2664 O O . THR A 1 360 ? -33.340 -30.770 14.277 1.00 87.56 360 THR A O 1
ATOM 2667 N N . GLU A 1 361 ? -31.278 -29.999 14.721 1.00 78.62 361 GLU A N 1
ATOM 2668 C CA . GLU A 1 361 ? -30.580 -31.059 13.968 1.00 78.62 361 GLU A CA 1
ATOM 2669 C C . GLU A 1 361 ? -30.795 -32.461 14.559 1.00 78.62 361 GLU A C 1
ATOM 2671 O O . GLU A 1 361 ? -30.850 -33.439 13.821 1.00 78.62 361 GLU A O 1
ATOM 2676 N N . ARG A 1 362 ? -30.994 -32.587 15.879 1.00 76.62 362 ARG A N 1
ATOM 2677 C CA . ARG A 1 362 ? -31.274 -33.889 16.518 1.00 76.62 362 ARG A CA 1
ATOM 2678 C C . ARG A 1 362 ? -32.670 -34.451 16.241 1.00 76.62 362 ARG A C 1
ATOM 2680 O O . ARG A 1 362 ? -32.912 -35.610 16.566 1.00 76.62 362 ARG A O 1
ATOM 2687 N N . LYS A 1 363 ? -33.598 -33.647 15.716 1.00 70.06 363 LYS A N 1
ATOM 2688 C CA . LYS A 1 363 ? -35.007 -34.033 15.519 1.00 70.06 363 LYS A CA 1
ATOM 2689 C C . LYS A 1 363 ? -35.372 -34.392 14.078 1.00 70.06 363 LYS A C 1
ATOM 2691 O O . LYS A 1 363 ? -36.542 -34.673 13.831 1.00 70.06 363 LYS A O 1
ATOM 2696 N N . GLN A 1 364 ? -34.420 -34.411 13.146 1.00 58.16 364 GLN A N 1
ATOM 2697 C CA . GLN A 1 364 ? -34.662 -34.960 11.811 1.00 58.16 364 GLN A CA 1
ATOM 2698 C C . GLN A 1 364 ? -34.321 -36.464 11.808 1.00 58.16 364 GLN A C 1
ATOM 2700 O O . GLN A 1 364 ? -33.161 -36.796 12.051 1.00 58.16 364 GLN A O 1
ATOM 2705 N N . PRO A 1 365 ? -35.319 -37.359 11.643 1.00 61.97 365 PRO A N 1
ATOM 2706 C CA . PRO A 1 365 ? -35.115 -38.807 11.598 1.00 61.97 365 PRO A CA 1
ATOM 2707 C C . PRO A 1 365 ? -34.441 -39.289 10.310 1.00 61.97 365 PRO A C 1
ATOM 2709 O O . PRO A 1 365 ? -34.628 -38.633 9.257 1.00 61.97 365 PRO A O 1
#

pLDDT: mean 75.25, std 19.19, range [33.0, 98.12]

Radius of gyration: 46.5 Å; chains: 1; bounding box: 96×76×138 Å